Protein AF-A0A6A5BDH9-F1 (afdb_monomer_lite)

Structure (mmCIF, N/CA/C/O backbone):
data_AF-A0A6A5BDH9-F1
#
_entry.id   AF-A0A6A5BDH9-F1
#
loop_
_atom_site.group_PDB
_atom_site.id
_atom_site.type_symbol
_atom_site.label_atom_id
_atom_site.label_alt_id
_atom_site.label_comp_id
_atom_site.label_asym_id
_atom_site.label_entity_id
_atom_site.label_seq_id
_atom_site.pdbx_PDB_ins_code
_atom_site.Cartn_x
_atom_site.Cartn_y
_atom_site.Cartn_z
_atom_site.occupancy
_atom_site.B_iso_or_equiv
_atom_site.auth_seq_id
_atom_site.auth_comp_id
_atom_site.auth_asym_id
_atom_site.auth_atom_id
_atom_site.pdbx_PDB_model_num
ATOM 1 N N . MET A 1 1 ? -6.695 -10.343 -1.849 1.00 94.88 1 MET A N 1
ATOM 2 C CA . MET A 1 1 ? -6.958 -9.187 -0.952 1.00 94.88 1 MET A CA 1
ATOM 3 C C . MET A 1 1 ? -7.282 -7.885 -1.681 1.00 94.88 1 MET A C 1
ATOM 5 O O . MET A 1 1 ? -8.320 -7.331 -1.366 1.00 94.88 1 MET A O 1
ATOM 9 N N . ALA A 1 2 ? -6.476 -7.371 -2.624 1.00 96.50 2 ALA A N 1
ATOM 10 C CA . ALA A 1 2 ? -6.821 -6.122 -3.337 1.00 96.50 2 ALA A CA 1
ATOM 11 C C . ALA A 1 2 ? -8.233 -6.174 -3.957 1.00 96.50 2 ALA A C 1
ATOM 13 O O . ALA A 1 2 ? -9.053 -5.298 -3.707 1.00 96.50 2 ALA A O 1
ATOM 14 N N . LEU A 1 3 ? -8.566 -7.287 -4.620 1.00 95.44 3 LEU A N 1
ATOM 15 C CA . LEU A 1 3 ? -9.910 -7.538 -5.148 1.00 95.44 3 LEU A CA 1
ATOM 16 C C . LEU A 1 3 ? -11.009 -7.541 -4.069 1.00 95.44 3 LEU A C 1
ATOM 18 O O . LEU A 1 3 ? -12.120 -7.122 -4.345 1.00 95.44 3 LEU A O 1
ATOM 22 N N . CYS A 1 4 ? -10.722 -7.969 -2.835 1.00 97.12 4 CYS A N 1
ATOM 23 C CA . CYS A 1 4 ? -11.684 -7.917 -1.727 1.00 97.12 4 CYS A CA 1
ATOM 24 C C . CYS A 1 4 ? -12.007 -6.469 -1.328 1.00 97.12 4 CYS A C 1
ATOM 26 O O . CYS A 1 4 ? -13.148 -6.179 -0.983 1.00 97.12 4 CYS A O 1
ATOM 28 N N . ILE A 1 5 ? -11.019 -5.566 -1.405 1.00 98.00 5 ILE A N 1
ATOM 29 C CA . ILE A 1 5 ? -11.221 -4.132 -1.160 1.00 98.00 5 ILE A CA 1
ATOM 30 C C . ILE A 1 5 ? -12.151 -3.564 -2.236 1.00 98.00 5 ILE A C 1
ATOM 32 O O . ILE A 1 5 ? -13.157 -2.944 -1.907 1.00 98.00 5 ILE A O 1
ATOM 36 N N . VAL A 1 6 ? -11.856 -3.830 -3.513 1.00 97.12 6 VAL A N 1
ATOM 37 C CA . VAL A 1 6 ? -12.676 -3.324 -4.625 1.00 97.12 6 VAL A CA 1
ATOM 38 C C . VAL A 1 6 ? -14.073 -3.955 -4.620 1.00 97.12 6 VAL A C 1
ATOM 40 O O . VAL A 1 6 ? -15.059 -3.245 -4.768 1.00 97.12 6 VAL A O 1
ATOM 43 N N . LYS A 1 7 ? -14.191 -5.261 -4.341 1.00 96.94 7 LYS A N 1
ATOM 44 C CA . LYS A 1 7 ? -15.480 -5.948 -4.143 1.00 96.94 7 LYS A CA 1
ATOM 45 C C . LYS A 1 7 ? -16.293 -5.285 -3.032 1.00 96.94 7 LYS A C 1
ATOM 47 O O . LYS A 1 7 ? -17.483 -5.064 -3.208 1.00 96.94 7 LYS A O 1
ATOM 52 N N . SER A 1 8 ? -15.666 -4.965 -1.898 1.00 97.94 8 SER A N 1
ATOM 53 C CA . SER A 1 8 ? -16.333 -4.255 -0.802 1.00 97.94 8 SER A CA 1
ATOM 54 C C . SER A 1 8 ? -16.865 -2.900 -1.263 1.00 97.94 8 SER A C 1
ATOM 56 O O . SER A 1 8 ? -18.014 -2.580 -0.992 1.00 97.94 8 SER A O 1
ATOM 58 N N . PHE A 1 9 ? -16.045 -2.123 -1.972 1.00 97.56 9 PHE A N 1
ATOM 59 C CA . PHE A 1 9 ? -16.431 -0.814 -2.496 1.00 97.56 9 PHE A CA 1
ATOM 60 C C . PHE A 1 9 ? -17.596 -0.910 -3.494 1.00 97.56 9 PHE A C 1
ATOM 62 O O . PHE A 1 9 ? -18.566 -0.163 -3.391 1.00 97.56 9 PHE A O 1
ATOM 69 N N . TYR A 1 10 ? -17.542 -1.896 -4.394 1.00 96.69 10 TYR A N 1
ATOM 70 C CA . TYR A 1 10 ? -18.604 -2.218 -5.345 1.00 96.69 10 TYR A CA 1
ATOM 71 C C . TYR A 1 10 ? -19.922 -2.573 -4.640 1.00 96.69 10 TYR A C 1
ATOM 73 O O . TYR A 1 10 ? -20.963 -1.987 -4.932 1.00 96.69 10 TYR A O 1
ATOM 81 N N . LEU A 1 11 ? -19.883 -3.501 -3.677 1.00 96.94 11 LEU A N 1
ATOM 82 C CA . LEU A 1 11 ? -21.072 -3.954 -2.945 1.00 96.94 11 LEU A CA 1
ATOM 83 C C . LEU A 1 11 ? -21.707 -2.845 -2.099 1.00 96.94 11 LEU A C 1
ATOM 85 O O . LEU A 1 11 ? -22.922 -2.840 -1.912 1.00 96.94 11 LEU A O 1
ATOM 89 N N . LEU A 1 12 ? -20.899 -1.898 -1.623 1.00 96.62 12 LEU A N 1
ATOM 90 C CA . LEU A 1 12 ? -21.347 -0.746 -0.844 1.00 96.62 12 LEU A CA 1
ATOM 91 C C . LEU A 1 12 ? -21.624 0.501 -1.693 1.00 96.62 12 LEU A C 1
ATOM 93 O O . LEU A 1 12 ? -21.716 1.596 -1.142 1.00 96.62 12 LEU A O 1
ATOM 97 N N . GLN A 1 13 ? -21.775 0.353 -3.014 1.00 94.62 13 GLN A N 1
ATOM 98 C CA . GLN A 1 13 ? -22.143 1.446 -3.921 1.00 94.62 13 GLN A CA 1
ATOM 99 C C . GLN A 1 13 ? -21.176 2.638 -3.823 1.00 94.62 13 GLN A C 1
ATOM 101 O O . GLN A 1 13 ? -21.575 3.774 -3.565 1.00 94.62 13 GLN A O 1
ATOM 106 N N . SER A 1 14 ? -19.887 2.347 -4.009 1.00 93.69 14 SER A N 1
ATOM 107 C CA . SER A 1 14 ? -18.791 3.321 -3.989 1.00 93.69 14 SER A CA 1
ATOM 108 C C . SER A 1 14 ? -18.571 3.991 -2.626 1.00 93.69 14 SER A C 1
ATOM 110 O O . SER A 1 14 ? -18.147 5.144 -2.534 1.00 93.69 14 SER A O 1
ATOM 112 N N . GLN A 1 15 ? -18.823 3.248 -1.543 1.00 94.12 15 GLN A N 1
ATOM 113 C CA . GLN A 1 15 ? -18.464 3.637 -0.179 1.00 94.12 15 GLN A CA 1
ATOM 114 C C . GLN A 1 15 ? -17.375 2.722 0.382 1.00 94.12 15 GLN A C 1
ATOM 116 O O . GLN A 1 15 ? -17.410 1.500 0.232 1.00 94.12 15 GLN A O 1
ATOM 121 N N . PHE A 1 16 ? -16.402 3.315 1.072 1.00 96.25 16 PHE A N 1
ATOM 122 C CA . PHE A 1 16 ? -15.370 2.565 1.776 1.00 96.25 16 PHE A CA 1
ATOM 123 C C . PHE A 1 16 ? -15.767 2.339 3.238 1.00 96.25 16 PHE A C 1
ATOM 125 O O . PHE A 1 16 ? -15.918 3.287 4.012 1.00 96.25 16 PHE A O 1
ATOM 132 N N . ASP A 1 17 ? -15.866 1.070 3.630 1.00 97.12 17 ASP A N 1
ATOM 133 C CA . ASP A 1 17 ? -16.052 0.658 5.019 1.00 97.12 17 ASP A CA 1
ATOM 134 C C . ASP A 1 17 ? -14.970 -0.366 5.407 1.00 97.12 17 ASP A C 1
ATOM 136 O O . ASP A 1 17 ? -14.967 -1.484 4.878 1.00 97.12 17 ASP A O 1
ATOM 140 N N . PRO A 1 18 ? -14.049 -0.038 6.335 1.00 97.75 18 PRO A N 1
ATOM 141 C CA . PRO A 1 18 ? -13.001 -0.964 6.749 1.00 97.75 18 PRO A CA 1
ATOM 142 C C . PRO A 1 18 ? -13.547 -2.228 7.428 1.00 97.75 18 PRO A C 1
ATOM 144 O O . PRO A 1 18 ? -12.909 -3.281 7.338 1.00 97.75 18 PRO A O 1
ATOM 147 N N . LYS A 1 19 ? -14.727 -2.176 8.063 1.00 98.06 19 LYS A N 1
ATOM 148 C CA . LYS A 1 19 ? -15.374 -3.363 8.637 1.00 98.06 19 LYS A CA 1
ATOM 149 C C . LYS A 1 19 ? -15.823 -4.314 7.535 1.00 98.06 19 LYS A C 1
ATOM 151 O O . LYS A 1 19 ? -15.495 -5.497 7.601 1.00 98.06 19 LYS A O 1
ATOM 156 N N . HIS A 1 20 ? -16.470 -3.801 6.493 1.00 98.19 20 HIS A N 1
ATOM 157 C CA . HIS A 1 20 ? -16.893 -4.622 5.357 1.00 98.19 20 HIS A CA 1
ATOM 158 C C . HIS A 1 20 ? -15.697 -5.147 4.547 1.00 98.19 20 HIS A C 1
ATOM 160 O O . HIS A 1 20 ? -15.652 -6.324 4.199 1.00 98.19 20 HIS A O 1
ATOM 166 N N . VAL A 1 21 ? -14.647 -4.338 4.352 1.00 98.50 21 VAL A N 1
ATOM 167 C CA . VAL A 1 21 ? -13.371 -4.811 3.777 1.00 98.50 21 VAL A CA 1
ATOM 168 C C . VAL A 1 21 ? -12.801 -5.978 4.588 1.00 98.50 21 VAL A C 1
ATOM 170 O O . VAL A 1 21 ? -12.338 -6.966 4.017 1.00 98.50 21 VAL A O 1
ATOM 173 N N . THR A 1 22 ? -12.858 -5.890 5.918 1.00 98.62 22 THR A N 1
ATOM 174 C CA . THR A 1 22 ? -12.391 -6.954 6.814 1.00 98.62 22 THR A CA 1
ATOM 175 C C . THR A 1 22 ? -13.249 -8.210 6.698 1.00 98.62 22 THR A C 1
ATOM 177 O O . THR A 1 22 ? -12.693 -9.300 6.612 1.00 98.62 22 THR A O 1
ATOM 180 N N . GLN A 1 23 ? -14.575 -8.081 6.606 1.00 98.31 23 GLN A N 1
ATOM 181 C CA . GLN A 1 23 ? -15.474 -9.210 6.330 1.00 98.31 23 GLN A CA 1
ATOM 182 C C . GLN A 1 23 ? -15.121 -9.883 4.997 1.00 98.31 23 GLN A C 1
ATOM 184 O O . GLN A 1 23 ? -14.958 -11.099 4.948 1.00 98.31 23 GLN A O 1
ATOM 189 N N . GLN A 1 24 ? -14.849 -9.104 3.943 1.00 98.19 24 GLN A N 1
ATOM 190 C CA . GLN A 1 24 ? -14.387 -9.661 2.671 1.00 98.19 24 GLN A CA 1
ATOM 191 C C . GLN A 1 24 ? -13.012 -10.343 2.758 1.00 98.19 24 GLN A C 1
ATOM 193 O O . GLN A 1 24 ? -12.742 -11.259 1.979 1.00 98.19 24 GLN A O 1
ATOM 198 N N . PHE A 1 25 ? -12.124 -9.908 3.658 1.00 98.31 25 PHE A N 1
ATOM 199 C CA . PHE A 1 25 ? -10.868 -10.614 3.926 1.00 98.31 25 PHE A CA 1
ATOM 200 C C . PHE A 1 25 ? -11.088 -11.912 4.701 1.00 98.31 25 PHE A C 1
ATOM 202 O O . PHE A 1 25 ? -10.398 -12.884 4.408 1.00 98.31 25 PHE A O 1
ATOM 209 N N . LEU A 1 26 ? -12.022 -11.940 5.654 1.00 97.88 26 LEU A N 1
ATOM 210 C CA . LEU A 1 26 ? -12.371 -13.142 6.411 1.00 97.88 26 LEU A CA 1
ATOM 211 C C . LEU A 1 26 ? -12.973 -14.211 5.493 1.00 97.88 26 LEU A C 1
ATOM 213 O O . LEU A 1 26 ? -12.433 -15.310 5.444 1.00 97.88 26 LEU A O 1
ATOM 217 N N . GLU A 1 27 ? -13.960 -13.854 4.664 1.00 97.19 27 GLU A N 1
ATOM 218 C CA . GLU A 1 27 ? -14.516 -14.749 3.633 1.00 97.19 27 GLU A CA 1
ATOM 219 C C . GLU A 1 27 ? -13.423 -15.294 2.701 1.00 97.19 27 GLU A C 1
ATOM 221 O O . GLU A 1 27 ? -13.405 -16.467 2.329 1.00 97.19 27 GLU A O 1
ATOM 226 N N . TRP A 1 28 ? -12.478 -14.432 2.308 1.00 96.12 28 TRP A N 1
ATOM 227 C CA . TRP A 1 28 ? -11.357 -14.848 1.475 1.00 96.12 28 TRP A CA 1
ATOM 228 C C . TRP A 1 28 ? -10.434 -15.825 2.208 1.00 96.12 28 TRP A C 1
ATOM 230 O O . TRP A 1 28 ? -10.054 -16.822 1.608 1.00 96.12 28 TRP A O 1
ATOM 240 N N . ILE A 1 29 ? -10.101 -15.592 3.481 1.00 95.38 29 ILE A N 1
ATOM 241 C CA . ILE A 1 29 ? -9.287 -16.514 4.291 1.00 95.38 29 ILE A CA 1
ATOM 242 C C . ILE A 1 29 ? -9.978 -17.864 4.494 1.00 95.38 29 ILE A C 1
ATOM 244 O O . ILE A 1 29 ? -9.305 -18.891 4.443 1.00 95.38 29 ILE A O 1
ATOM 248 N N . GLU A 1 30 ? -11.294 -17.874 4.698 1.00 94.50 30 GLU A N 1
ATOM 249 C CA . GLU A 1 30 ? -12.086 -19.100 4.857 1.00 94.50 30 GLU A CA 1
ATOM 250 C C . GLU A 1 30 ? -12.059 -19.986 3.607 1.00 94.50 30 GLU A C 1
ATOM 252 O O . GLU A 1 30 ? -12.124 -21.207 3.722 1.00 94.50 30 GLU A O 1
ATOM 257 N N . SER A 1 31 ? -11.875 -19.396 2.419 1.00 93.62 31 SER A N 1
ATOM 258 C CA . SER A 1 31 ? -11.691 -20.146 1.166 1.00 93.62 31 SER A CA 1
ATOM 259 C C . SER A 1 31 ? -10.331 -20.858 1.033 1.00 93.62 31 SER A C 1
ATOM 261 O O . SER A 1 31 ? -10.036 -21.407 -0.025 1.00 93.62 31 SER A O 1
ATOM 263 N N . ASP A 1 32 ? -9.510 -20.831 2.089 1.00 91.00 32 ASP A N 1
ATOM 264 C CA . ASP A 1 32 ? -8.134 -21.339 2.162 1.00 91.00 32 ASP A CA 1
ATOM 265 C C . ASP A 1 32 ? -7.248 -20.899 0.981 1.00 91.00 32 ASP A C 1
ATOM 267 O O . ASP A 1 32 ? -6.794 -21.704 0.160 1.00 91.00 32 ASP A O 1
ATOM 271 N N . PRO A 1 33 ? -7.004 -19.585 0.842 1.00 90.88 33 PRO A N 1
ATOM 272 C CA . PRO A 1 33 ? -6.274 -19.068 -0.292 1.00 90.88 33 PRO A CA 1
ATOM 273 C C . PRO A 1 33 ? -4.783 -19.382 -0.156 1.00 90.88 33 PRO A C 1
ATOM 275 O O . PRO A 1 33 ? -4.211 -19.420 0.940 1.00 90.88 33 PRO A O 1
ATOM 278 N N . LYS A 1 34 ? -4.132 -19.547 -1.307 1.00 86.88 34 LYS A N 1
ATOM 279 C CA . LYS A 1 34 ? -2.675 -19.675 -1.380 1.00 86.88 34 LYS A CA 1
ATOM 280 C C . LYS A 1 34 ? -1.994 -18.378 -0.923 1.00 86.88 34 LYS A C 1
ATOM 282 O O . LYS A 1 34 ? -2.577 -17.296 -0.993 1.00 86.88 34 LYS A O 1
ATOM 287 N N . ASP A 1 35 ? -0.756 -18.515 -0.454 1.00 86.88 35 ASP A N 1
ATOM 288 C CA . ASP A 1 35 ? 0.189 -17.409 -0.237 1.00 86.88 35 ASP A CA 1
ATOM 289 C C . ASP A 1 35 ? -0.254 -16.328 0.768 1.00 86.88 35 ASP A C 1
ATOM 291 O O . ASP A 1 35 ? 0.101 -15.152 0.681 1.00 86.88 35 ASP A O 1
ATOM 295 N N . VAL A 1 36 ? -0.998 -16.726 1.806 1.00 92.75 36 VAL A N 1
ATOM 296 C CA . VAL A 1 36 ? -1.290 -15.837 2.941 1.00 92.75 36 VAL A CA 1
ATOM 297 C C . VAL A 1 36 ? -0.102 -15.782 3.897 1.00 92.75 36 VAL A C 1
ATOM 299 O O . VAL A 1 36 ? 0.183 -16.746 4.610 1.00 92.75 36 VAL A O 1
ATOM 302 N N . GLY A 1 37 ? 0.535 -14.615 3.992 1.00 92.25 37 GLY A N 1
ATOM 303 C CA . GLY A 1 37 ? 1.583 -14.361 4.981 1.00 92.25 37 GLY A CA 1
ATOM 304 C C . GLY A 1 37 ? 1.103 -14.488 6.436 1.00 92.25 37 GLY A C 1
ATOM 305 O O . GLY A 1 37 ? -0.056 -14.212 6.758 1.00 92.25 37 GLY A O 1
ATOM 306 N N . PHE A 1 38 ? 2.028 -14.851 7.333 1.00 93.69 38 PHE A N 1
ATOM 307 C CA . PHE A 1 38 ? 1.768 -15.059 8.765 1.00 93.69 38 PHE A CA 1
ATOM 308 C C . PHE A 1 38 ? 1.017 -13.889 9.417 1.00 93.69 38 PHE A C 1
ATOM 310 O O . PHE A 1 38 ? -0.041 -14.106 10.003 1.00 93.69 38 PHE A O 1
ATOM 317 N N . THR A 1 39 ? 1.514 -12.654 9.261 1.00 94.94 39 THR A N 1
ATOM 318 C CA . THR A 1 39 ? 0.918 -11.455 9.878 1.00 94.94 39 THR A CA 1
ATOM 319 C C . THR A 1 39 ? -0.540 -11.272 9.463 1.00 94.94 39 THR A C 1
ATOM 321 O O . THR A 1 39 ? -1.404 -11.074 10.311 1.00 94.94 39 THR A O 1
ATOM 324 N N . THR A 1 40 ? -0.836 -11.407 8.165 1.00 96.75 40 THR A N 1
ATOM 325 C CA . THR A 1 40 ? -2.205 -11.321 7.637 1.00 96.75 40 THR A CA 1
ATOM 326 C C . THR A 1 40 ? -3.101 -12.397 8.240 1.00 96.75 40 THR A C 1
ATOM 328 O O . THR A 1 40 ? -4.179 -12.078 8.735 1.00 96.75 40 THR A O 1
ATOM 331 N N . ARG A 1 41 ? -2.658 -13.662 8.217 1.00 96.31 41 ARG A N 1
ATOM 332 C CA . ARG A 1 41 ? -3.455 -14.789 8.715 1.00 96.31 41 ARG A CA 1
ATOM 333 C C . ARG A 1 41 ? -3.761 -14.632 10.203 1.00 96.31 41 ARG A C 1
ATOM 335 O O . ARG A 1 41 ? -4.919 -14.719 10.591 1.00 96.31 41 ARG A O 1
ATOM 342 N N . GLN A 1 42 ? -2.744 -14.363 11.020 1.00 96.94 42 GLN A N 1
ATOM 343 C CA . GLN A 1 42 ? -2.911 -14.241 12.469 1.00 96.94 42 GLN A CA 1
ATOM 344 C C . GLN A 1 42 ? -3.766 -13.033 12.856 1.00 96.94 42 GLN A C 1
ATOM 346 O O . GLN A 1 42 ? -4.659 -13.169 13.690 1.00 96.94 42 GLN A O 1
ATOM 351 N N . ALA A 1 43 ? -3.556 -11.876 12.217 1.00 97.44 43 ALA A N 1
ATOM 352 C CA . ALA A 1 43 ? -4.371 -10.695 12.480 1.00 97.44 43 ALA A CA 1
ATOM 353 C C . ALA A 1 43 ? -5.856 -10.957 12.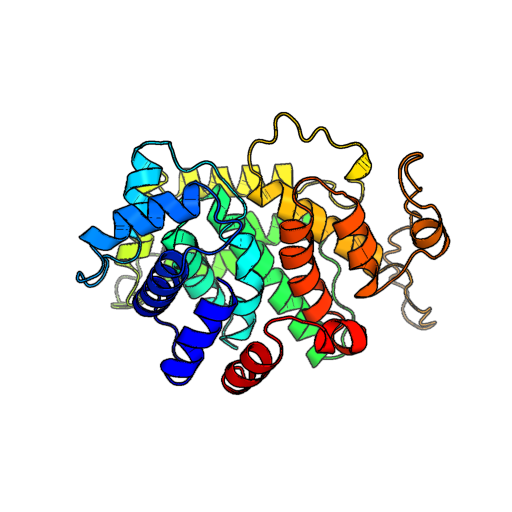185 1.00 97.44 43 ALA A C 1
ATOM 355 O O . ALA A 1 43 ? -6.708 -10.624 13.003 1.00 97.44 43 ALA A O 1
ATOM 356 N N . LEU A 1 44 ? -6.173 -11.595 11.052 1.00 97.88 44 LEU A N 1
ATOM 357 C CA . LEU A 1 44 ? -7.557 -11.898 10.679 1.00 97.88 44 LEU A CA 1
ATOM 358 C C . LEU A 1 44 ? -8.193 -12.943 11.606 1.00 97.88 44 LEU A C 1
ATOM 360 O O . LEU A 1 44 ? -9.311 -12.725 12.062 1.00 97.88 44 LEU A O 1
ATOM 364 N N . LEU A 1 45 ? -7.475 -14.018 11.954 1.00 96.56 45 LEU A N 1
ATOM 365 C CA . LEU A 1 45 ? -7.972 -15.039 12.886 1.00 96.56 45 LEU A CA 1
ATOM 366 C C . LEU A 1 45 ? -8.299 -14.459 14.269 1.00 96.56 45 LEU A C 1
ATOM 368 O O . LEU A 1 45 ? -9.334 -14.793 14.843 1.00 96.56 45 LEU A O 1
ATOM 372 N N . LYS A 1 46 ? -7.455 -13.562 14.793 1.00 97.25 46 LYS A N 1
ATOM 373 C CA . LYS A 1 46 ? -7.740 -12.851 16.049 1.00 97.25 46 LYS A CA 1
ATOM 374 C C . LYS A 1 46 ? -8.945 -11.913 15.899 1.00 97.25 46 LYS A C 1
ATOM 376 O O . LYS A 1 46 ? -9.816 -11.889 16.762 1.00 97.25 46 LYS A O 1
ATOM 381 N N . THR A 1 47 ? -9.062 -11.206 14.771 1.00 97.88 47 THR A N 1
ATOM 382 C CA . THR A 1 47 ? -10.171 -10.272 14.505 1.00 97.88 47 THR A CA 1
ATOM 383 C C . THR A 1 47 ? -11.555 -10.934 14.501 1.00 97.88 47 THR A C 1
ATOM 385 O O . THR A 1 47 ? -12.525 -10.254 14.836 1.00 97.88 47 THR A O 1
ATOM 388 N N . ILE A 1 48 ? -11.675 -12.237 14.203 1.00 96.81 48 ILE A N 1
ATOM 389 C CA . ILE A 1 48 ? -12.959 -12.974 14.232 1.00 96.81 48 ILE A CA 1
ATOM 390 C C . ILE A 1 48 ? -13.712 -12.746 15.550 1.00 96.81 48 ILE A C 1
ATOM 392 O O . ILE A 1 48 ? -14.917 -12.528 15.545 1.00 96.81 48 ILE A O 1
ATOM 396 N N . GLN A 1 49 ? -12.996 -12.714 16.675 1.00 96.06 49 GLN A N 1
ATOM 397 C CA . GLN A 1 49 ? -13.578 -12.568 18.015 1.00 96.06 49 GLN A CA 1
ATOM 398 C C . GLN A 1 49 ? -14.159 -11.169 18.278 1.00 96.06 49 GLN A C 1
ATOM 400 O O . GLN A 1 49 ? -14.868 -10.955 19.260 1.00 96.06 49 GLN A O 1
ATOM 405 N N . HIS A 1 50 ? -13.832 -10.198 17.424 1.00 97.00 50 HIS A N 1
ATOM 406 C CA . HIS A 1 50 ? -14.165 -8.793 17.620 1.00 97.00 50 HIS A CA 1
ATOM 407 C C . HIS A 1 50 ? -15.040 -8.218 16.515 1.00 97.00 50 HIS A C 1
ATOM 409 O O . HIS A 1 50 ? -15.560 -7.124 16.717 1.00 97.00 50 HIS A O 1
ATOM 415 N N . ILE A 1 51 ? -15.183 -8.893 15.368 1.00 95.69 51 ILE A N 1
ATOM 416 C CA . ILE A 1 51 ? -15.722 -8.306 14.131 1.00 95.69 51 ILE A CA 1
ATOM 417 C C . ILE A 1 51 ? -17.126 -7.707 14.293 1.00 95.69 51 ILE A C 1
ATOM 419 O O . ILE A 1 51 ? -17.450 -6.719 13.633 1.00 95.69 51 ILE A O 1
ATOM 423 N N . ASP A 1 52 ? -17.929 -8.228 15.220 1.00 94.69 52 ASP A N 1
ATOM 424 C CA . ASP A 1 52 ? -19.276 -7.724 15.499 1.00 94.69 52 ASP A CA 1
ATOM 425 C C . ASP A 1 52 ? -19.277 -6.345 16.175 1.00 94.69 52 ASP A C 1
ATOM 427 O O . ASP A 1 52 ? -20.197 -5.554 15.959 1.00 94.69 52 ASP A O 1
ATOM 431 N N . ASN A 1 53 ? -18.204 -5.981 16.879 1.00 94.06 53 ASN A N 1
ATOM 432 C CA . ASN A 1 53 ? -18.043 -4.657 17.477 1.00 94.06 53 ASN A CA 1
ATOM 433 C C . ASN A 1 53 ? -17.862 -3.574 16.396 1.00 94.06 53 ASN A C 1
ATOM 435 O O . ASN A 1 53 ? -17.313 -3.827 15.321 1.00 94.06 53 ASN A O 1
ATOM 439 N N . GLU A 1 54 ? -18.274 -2.335 16.683 1.00 87.44 54 GLU A N 1
ATOM 440 C CA . GLU A 1 54 ? -18.192 -1.206 15.735 1.00 87.44 54 GLU A CA 1
ATOM 441 C C . GLU A 1 54 ? -16.757 -0.967 15.222 1.00 87.44 54 GLU A C 1
ATOM 443 O O . GLU A 1 54 ? -16.522 -0.884 14.019 1.00 87.44 54 GLU A O 1
ATOM 448 N N . ASN A 1 55 ? -15.777 -0.976 16.131 1.00 93.06 55 ASN A N 1
ATOM 449 C CA . ASN A 1 55 ? -14.344 -0.826 15.845 1.00 93.06 55 ASN A CA 1
ATOM 450 C C . ASN A 1 55 ? -13.565 -2.135 16.067 1.00 93.06 55 ASN A C 1
ATOM 452 O O . ASN A 1 55 ? -12.408 -2.130 16.492 1.00 93.06 55 ASN A O 1
ATOM 456 N N . GLY A 1 56 ? -14.225 -3.274 15.842 1.00 96.75 56 GLY A N 1
ATOM 457 C CA . GLY A 1 56 ? -13.647 -4.607 16.014 1.00 96.75 56 GLY A CA 1
ATOM 458 C C . GLY A 1 56 ? -12.675 -5.035 14.915 1.00 96.75 56 GLY A C 1
ATOM 459 O O . GLY A 1 56 ? -11.786 -5.849 15.140 1.00 96.75 56 GLY A O 1
ATOM 460 N N . TRP A 1 57 ? -12.817 -4.444 13.734 1.00 98.12 57 TRP A N 1
ATOM 461 C CA . TRP A 1 57 ? -12.205 -4.881 12.480 1.00 98.12 57 TRP A CA 1
ATOM 462 C C . TRP A 1 57 ? -10.663 -4.794 12.424 1.00 98.12 57 TRP A C 1
ATOM 464 O O . TRP A 1 57 ? -10.049 -5.489 11.621 1.00 98.12 57 TRP A O 1
ATOM 474 N N . TYR A 1 58 ? -10.015 -4.003 13.288 1.00 98.19 58 TYR A N 1
ATOM 475 C CA . TYR A 1 58 ? -8.544 -3.952 13.421 1.00 98.19 58 TYR A CA 1
ATOM 476 C C . TYR A 1 58 ? -8.022 -4.564 14.727 1.00 98.19 58 TYR A C 1
ATOM 478 O O . TYR A 1 58 ? -6.824 -4.507 15.005 1.00 98.19 58 TYR A O 1
ATOM 486 N N . ARG A 1 59 ? -8.892 -5.115 15.582 1.00 98.06 59 ARG A N 1
ATOM 487 C CA . ARG A 1 59 ? -8.484 -5.531 16.933 1.00 98.06 59 ARG A CA 1
ATOM 488 C C . ARG A 1 59 ? -7.472 -6.670 16.908 1.00 98.06 59 ARG A C 1
ATOM 490 O O . ARG A 1 59 ? -6.491 -6.597 17.641 1.00 98.06 59 ARG A O 1
ATOM 497 N N . GLY A 1 60 ? -7.621 -7.628 15.996 1.00 97.81 60 GLY A N 1
ATOM 498 C CA . GLY A 1 60 ? -6.669 -8.729 15.878 1.00 97.81 60 GLY A CA 1
ATOM 499 C C . GLY A 1 60 ? -5.268 -8.299 15.436 1.00 97.81 60 GLY A C 1
ATOM 500 O O . GLY A 1 60 ? -4.278 -8.854 15.910 1.00 97.81 60 GLY A O 1
ATOM 501 N N . SER A 1 61 ? -5.145 -7.271 14.588 1.00 97.88 61 SER A N 1
ATOM 502 C CA . SER A 1 61 ? -3.830 -6.726 14.217 1.00 97.88 61 SER A CA 1
ATOM 503 C C . SER A 1 61 ? -3.194 -5.927 15.360 1.00 97.88 61 SER A C 1
ATOM 505 O O . SER A 1 61 ? -1.982 -6.004 15.555 1.00 97.88 61 SER A O 1
ATOM 507 N N . LEU A 1 62 ? -3.998 -5.191 16.137 1.00 97.81 62 LEU A N 1
ATOM 508 C CA . LEU A 1 62 ? -3.551 -4.473 17.330 1.00 97.81 62 LEU A CA 1
ATOM 509 C C . LEU A 1 62 ? -3.038 -5.441 18.403 1.00 97.81 62 LEU A C 1
ATOM 511 O O . LEU A 1 62 ? -2.023 -5.164 19.040 1.00 97.81 62 LEU A O 1
ATOM 515 N N . GLU A 1 63 ? -3.725 -6.560 18.613 1.00 97.38 63 GLU A N 1
ATOM 516 C CA . GLU A 1 63 ? -3.289 -7.616 19.531 1.00 97.38 63 GLU A CA 1
ATOM 517 C C . GLU A 1 63 ? -1.961 -8.222 19.090 1.00 97.38 63 GLU A C 1
ATOM 519 O O . GLU A 1 63 ? -0.995 -8.187 19.850 1.00 97.38 63 GLU A O 1
ATOM 524 N N . LEU A 1 64 ? -1.871 -8.657 17.830 1.00 96.56 64 LEU A N 1
ATOM 525 C CA . LEU A 1 64 ? -0.639 -9.210 17.265 1.00 96.56 64 LEU A CA 1
ATOM 526 C C . LEU A 1 64 ? 0.535 -8.215 17.329 1.00 96.56 64 LEU A C 1
ATOM 528 O O . LEU A 1 64 ? 1.690 -8.588 17.539 1.00 96.56 64 LEU A O 1
ATOM 532 N N . PHE A 1 65 ? 0.247 -6.926 17.143 1.00 96.50 65 PHE A N 1
ATOM 533 C CA . PHE A 1 65 ? 1.228 -5.858 17.288 1.00 96.50 65 PHE A CA 1
ATOM 534 C C . PHE A 1 65 ? 1.718 -5.713 18.732 1.00 96.50 65 PHE A C 1
ATOM 536 O O . PHE A 1 65 ? 2.925 -5.649 18.952 1.00 96.50 65 PHE A O 1
ATOM 543 N N . LYS A 1 66 ? 0.815 -5.725 19.720 1.00 95.50 66 LYS A N 1
ATOM 544 C CA . LYS A 1 66 ? 1.176 -5.669 21.149 1.00 95.50 66 LYS A CA 1
ATOM 545 C C . LYS A 1 66 ? 1.962 -6.895 21.615 1.00 95.50 66 LYS A C 1
ATOM 547 O O . LYS A 1 66 ? 2.788 -6.774 22.514 1.00 95.50 66 LYS A O 1
ATOM 552 N N . GLU A 1 67 ? 1.735 -8.045 20.990 1.00 94.94 67 GLU A N 1
ATOM 553 C CA . GLU A 1 67 ? 2.490 -9.284 21.215 1.00 94.94 67 GLU A CA 1
ATOM 554 C C . GLU A 1 67 ? 3.905 -9.240 20.593 1.00 94.94 67 GLU A C 1
ATOM 556 O O . GLU A 1 67 ? 4.698 -10.152 20.804 1.00 94.94 67 GLU A O 1
ATOM 561 N N . ASN A 1 68 ? 4.262 -8.170 19.864 1.00 87.19 68 ASN A N 1
ATOM 562 C CA . ASN A 1 68 ? 5.498 -8.037 19.076 1.00 87.19 68 ASN A CA 1
ATOM 563 C C . ASN A 1 68 ? 5.670 -9.115 17.989 1.00 87.19 68 ASN A C 1
ATOM 565 O O . ASN A 1 68 ? 6.778 -9.363 17.509 1.00 87.19 68 ASN A O 1
ATOM 569 N N . GLU A 1 69 ? 4.571 -9.725 17.547 1.00 81.56 69 GLU A N 1
ATOM 570 C CA . GLU A 1 69 ? 4.574 -10.761 16.509 1.00 81.56 69 GLU A CA 1
ATOM 571 C C . GLU A 1 69 ? 4.294 -10.193 15.107 1.00 81.56 69 GLU A C 1
ATOM 573 O O . GLU A 1 69 ? 4.553 -10.839 14.088 1.00 81.56 69 GLU A O 1
ATOM 578 N N . SER A 1 70 ? 3.832 -8.942 15.023 1.00 79.88 70 SER A N 1
ATOM 579 C CA . SER A 1 70 ? 3.598 -8.238 13.759 1.00 79.88 70 SER A CA 1
ATOM 580 C C . SER A 1 70 ? 4.886 -7.619 13.204 1.00 79.88 70 SER A C 1
ATOM 582 O O . SER A 1 70 ? 5.098 -6.405 13.278 1.00 79.88 70 SER A O 1
ATOM 584 N N . LYS A 1 71 ? 5.741 -8.437 12.579 1.00 83.00 71 LYS A N 1
ATOM 585 C CA . LYS A 1 71 ? 6.893 -7.920 11.817 1.00 83.00 71 LYS A CA 1
ATOM 586 C C . LYS A 1 71 ? 6.421 -6.955 10.710 1.00 83.00 71 LYS A C 1
ATOM 588 O O . LYS A 1 71 ? 5.390 -7.225 10.087 1.00 83.00 71 LYS A O 1
ATOM 593 N N . PRO A 1 72 ? 7.173 -5.875 10.409 1.00 81.12 72 PRO A N 1
ATOM 594 C CA . PRO A 1 72 ? 6.829 -4.909 9.364 1.00 81.12 72 PRO A CA 1
ATOM 595 C C . PRO A 1 72 ? 6.977 -5.538 7.972 1.00 81.12 72 PRO A C 1
ATOM 597 O O . PRO A 1 72 ? 8.025 -5.469 7.323 1.00 81.12 72 PRO A O 1
ATOM 600 N N . SER A 1 73 ? 5.917 -6.230 7.560 1.00 90.19 73 SER A N 1
ATOM 601 C CA . SER A 1 73 ? 5.810 -6.962 6.303 1.00 90.19 73 SER A CA 1
ATOM 602 C C . SER A 1 73 ? 5.024 -6.164 5.256 1.00 90.19 73 SER A C 1
ATOM 604 O O . SER A 1 73 ? 4.345 -5.188 5.574 1.00 90.19 73 SER A O 1
ATOM 606 N N . ASN A 1 74 ? 5.138 -6.550 3.989 1.00 94.44 74 ASN A N 1
ATOM 607 C CA . ASN A 1 74 ? 4.594 -5.826 2.836 1.00 94.44 74 ASN A CA 1
ATOM 608 C C . ASN A 1 74 ? 3.137 -6.193 2.486 1.00 94.44 74 ASN A C 1
ATOM 610 O O . ASN A 1 74 ? 2.598 -5.657 1.519 1.00 94.44 74 ASN A O 1
ATOM 614 N N . GLY A 1 75 ? 2.466 -7.036 3.280 1.00 95.81 75 GLY A N 1
ATOM 615 C CA . GLY A 1 75 ? 1.122 -7.536 2.964 1.00 95.81 75 GLY A CA 1
ATOM 616 C C . GLY A 1 75 ? 0.025 -6.464 2.878 1.00 95.81 75 GLY A C 1
ATOM 617 O O . GLY A 1 75 ? -0.967 -6.649 2.168 1.00 95.81 75 GLY A O 1
ATOM 618 N N . ALA A 1 76 ? 0.172 -5.336 3.581 1.00 97.56 76 ALA A N 1
ATOM 619 C CA . ALA A 1 76 ? -0.701 -4.171 3.400 1.00 97.56 76 ALA A CA 1
ATOM 620 C C . ALA A 1 76 ? -0.349 -3.364 2.142 1.00 97.56 76 ALA A C 1
ATOM 622 O O . ALA A 1 76 ? -1.240 -2.990 1.379 1.00 97.56 76 ALA A O 1
ATOM 623 N N . LEU A 1 77 ? 0.945 -3.174 1.883 1.00 98.12 77 LEU A N 1
ATOM 624 C CA . LEU A 1 77 ? 1.441 -2.395 0.753 1.00 98.12 77 LEU A CA 1
ATOM 625 C C . LEU A 1 77 ? 1.100 -3.043 -0.597 1.00 98.12 77 LEU A C 1
ATOM 627 O O . LEU A 1 77 ? 0.662 -2.346 -1.509 1.00 98.12 77 LEU A O 1
ATOM 631 N N . MET A 1 78 ? 1.203 -4.372 -0.702 1.00 96.88 78 MET A N 1
ATOM 632 C CA . MET A 1 78 ? 0.927 -5.127 -1.936 1.00 96.88 78 MET A CA 1
ATOM 633 C C . MET A 1 78 ? -0.517 -5.007 -2.440 1.00 96.88 78 MET A C 1
ATOM 635 O O . MET A 1 78 ? -0.799 -5.271 -3.602 1.00 96.88 78 MET A O 1
ATOM 639 N N . ARG A 1 79 ? -1.447 -4.611 -1.563 1.00 97.25 79 ARG A N 1
ATOM 640 C CA . ARG A 1 79 ? -2.859 -4.377 -1.900 1.00 97.25 79 ARG A CA 1
ATOM 641 C C . ARG A 1 79 ? -3.246 -2.898 -1.880 1.00 97.25 79 ARG A C 1
ATOM 643 O O . ARG A 1 79 ? -4.417 -2.596 -2.071 1.00 97.25 79 ARG A O 1
ATOM 650 N N . ASN A 1 80 ? -2.305 -1.994 -1.603 1.00 98.25 80 ASN A N 1
ATOM 651 C CA . ASN A 1 80 ? -2.581 -0.567 -1.424 1.00 98.25 80 ASN A CA 1
ATOM 652 C C . ASN A 1 80 ? -2.901 0.154 -2.738 1.00 98.25 80 ASN A C 1
ATOM 654 O O . ASN A 1 80 ? -3.612 1.150 -2.717 1.00 98.25 80 ASN A O 1
ATOM 658 N N . GLY A 1 81 ? -2.412 -0.357 -3.874 1.00 95.75 81 GLY A N 1
ATOM 659 C CA . GLY A 1 81 ? -2.538 0.314 -5.172 1.00 95.75 81 GLY A CA 1
ATOM 660 C C . GLY A 1 81 ? -3.968 0.723 -5.541 1.00 95.75 81 GLY A C 1
ATOM 661 O O . GLY A 1 81 ? -4.179 1.788 -6.107 1.00 95.75 81 GLY A O 1
ATOM 662 N N . VAL A 1 82 ? -4.962 -0.074 -5.136 1.00 96.38 82 VAL A N 1
ATOM 663 C CA . VAL A 1 82 ? -6.375 0.216 -5.416 1.00 96.38 82 VAL A CA 1
ATOM 664 C C . VAL A 1 82 ? -6.936 1.365 -4.580 1.00 96.38 82 VAL A C 1
ATOM 666 O O . VAL A 1 82 ? -7.873 2.004 -5.028 1.00 96.38 82 VAL A O 1
ATOM 669 N N . ILE A 1 83 ? -6.383 1.661 -3.395 1.00 97.75 83 ILE A N 1
ATOM 670 C CA . ILE A 1 83 ? -6.963 2.635 -2.453 1.00 97.75 83 ILE A CA 1
ATOM 671 C C . ILE A 1 83 ? -7.029 4.029 -3.063 1.00 97.75 83 ILE A C 1
ATOM 673 O O . ILE A 1 83 ? -8.076 4.671 -2.982 1.00 97.75 83 ILE A O 1
ATOM 677 N N . ARG A 1 84 ? -5.946 4.480 -3.714 1.00 95.50 84 ARG A N 1
ATOM 678 C CA . ARG A 1 84 ? -5.954 5.787 -4.379 1.00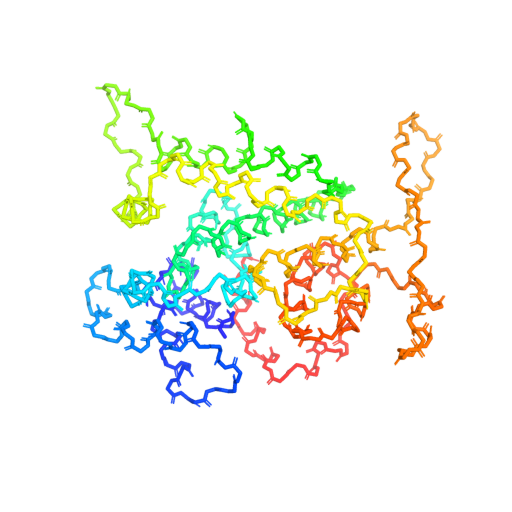 95.50 84 ARG A CA 1
ATOM 679 C C . ARG A 1 84 ? -6.990 5.833 -5.497 1.00 95.50 84 ARG A C 1
ATOM 681 O O . ARG A 1 84 ? -7.546 6.894 -5.728 1.00 95.50 84 ARG A O 1
ATOM 688 N N . LEU A 1 85 ? -7.290 4.712 -6.149 1.00 94.44 85 LEU A N 1
ATOM 689 C CA . LEU A 1 85 ? -8.315 4.670 -7.187 1.00 94.44 85 LEU A CA 1
ATOM 690 C C . LEU A 1 85 ? -9.727 4.785 -6.612 1.00 94.44 85 LEU A C 1
ATOM 692 O O . LEU A 1 85 ? -10.609 5.203 -7.331 1.00 94.44 85 LEU A O 1
ATOM 696 N N . LEU A 1 86 ? -9.984 4.472 -5.340 1.00 96.19 86 LEU A N 1
ATOM 697 C CA . LEU A 1 86 ? -11.354 4.471 -4.802 1.00 96.19 86 LEU A CA 1
ATOM 698 C C . LEU A 1 86 ? -11.906 5.866 -4.493 1.00 96.19 86 LEU A C 1
ATOM 700 O O . LEU A 1 86 ? -13.107 5.998 -4.294 1.00 96.19 86 LEU A O 1
ATOM 704 N N . THR A 1 87 ? -11.068 6.902 -4.430 1.00 95.06 87 THR A N 1
ATOM 705 C CA . THR A 1 87 ? -11.498 8.275 -4.115 1.00 95.06 87 THR A CA 1
ATOM 706 C C . THR A 1 87 ? -10.765 9.323 -4.925 1.00 95.06 87 THR A C 1
ATOM 708 O O . THR A 1 87 ? -9.571 9.185 -5.127 1.00 95.06 87 THR A O 1
ATOM 711 N N . SER A 1 88 ? -11.432 10.385 -5.380 1.00 92.81 88 SER A N 1
ATOM 712 C CA . SER A 1 88 ? -10.758 11.544 -5.987 1.00 92.81 88 SER A CA 1
ATOM 713 C C . SER A 1 88 ? -10.151 12.498 -4.947 1.00 92.81 88 SER A C 1
ATOM 715 O O . SER A 1 88 ? -9.254 13.267 -5.293 1.00 92.81 88 SER A O 1
ATOM 717 N N . ASP A 1 89 ? -10.577 12.416 -3.681 1.00 94.19 89 ASP A N 1
ATOM 718 C CA . ASP A 1 89 ? -10.084 13.237 -2.571 1.00 94.19 89 ASP A CA 1
ATOM 719 C C . ASP A 1 89 ? -8.834 12.605 -1.934 1.00 94.19 89 ASP A C 1
ATOM 721 O O . ASP A 1 89 ? -8.879 11.520 -1.350 1.00 94.19 89 ASP A O 1
ATOM 725 N N . MET A 1 90 ? -7.705 13.315 -1.999 1.00 94.38 90 MET A N 1
ATOM 726 C CA . MET A 1 90 ? -6.434 12.845 -1.449 1.00 94.38 90 MET A CA 1
ATOM 727 C C . MET A 1 90 ? -6.459 12.663 0.078 1.00 94.38 90 MET A C 1
ATOM 729 O O . MET A 1 90 ? -5.853 11.721 0.592 1.00 94.38 90 MET A O 1
ATOM 733 N N . MET A 1 91 ? -7.166 13.514 0.828 1.00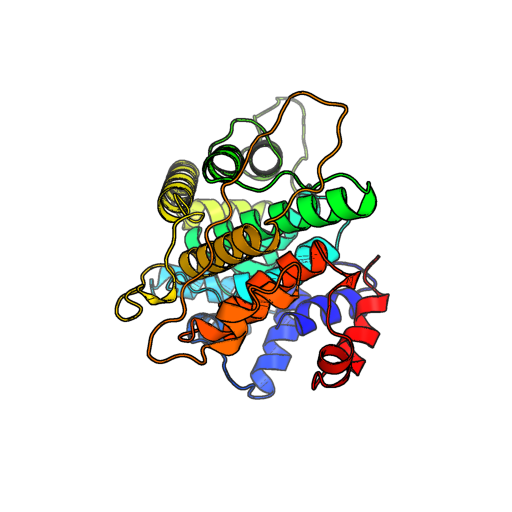 93.75 91 MET A N 1
ATOM 734 C CA . MET A 1 91 ? -7.274 13.369 2.285 1.00 93.75 91 MET A CA 1
ATOM 735 C C . MET A 1 91 ? -8.062 12.114 2.645 1.00 93.75 91 MET A C 1
ATOM 737 O O . MET A 1 91 ? -7.678 11.377 3.553 1.00 93.75 91 MET A O 1
ATOM 741 N N . GLN A 1 92 ? -9.123 11.833 1.890 1.00 95.62 92 GLN A N 1
ATOM 742 C CA . GLN A 1 92 ? -9.884 10.599 2.030 1.00 95.62 92 GLN A CA 1
ATOM 743 C C . GLN A 1 92 ? -9.049 9.373 1.624 1.00 95.62 92 GLN A C 1
ATOM 745 O O . GLN A 1 92 ? -9.077 8.360 2.322 1.00 95.62 92 GLN A O 1
ATOM 750 N N . ALA A 1 93 ? -8.235 9.470 0.567 1.00 97.50 93 ALA A N 1
ATOM 751 C CA . ALA A 1 93 ? -7.334 8.391 0.161 1.00 97.50 93 ALA A CA 1
ATOM 752 C C . ALA A 1 93 ? -6.317 8.066 1.263 1.00 97.50 93 ALA A C 1
ATOM 754 O O . ALA A 1 93 ? -6.080 6.892 1.551 1.00 97.50 93 ALA A O 1
ATOM 755 N N . LEU A 1 94 ? -5.736 9.082 1.912 1.00 97.56 94 LEU A N 1
ATOM 756 C CA . LEU A 1 94 ? -4.832 8.905 3.054 1.00 97.56 94 LEU A CA 1
ATOM 757 C C . LEU A 1 94 ? -5.546 8.296 4.262 1.00 97.56 94 LEU A C 1
ATOM 759 O O . LEU A 1 94 ? -5.000 7.389 4.892 1.00 97.56 94 LEU A O 1
ATOM 763 N N . GLU A 1 95 ? -6.778 8.730 4.544 1.00 97.56 95 GLU A N 1
ATOM 764 C CA . GLU A 1 95 ? -7.611 8.133 5.589 1.00 97.56 95 GLU A CA 1
ATOM 765 C C . GLU A 1 95 ? -7.776 6.627 5.341 1.00 97.56 95 GLU A C 1
ATOM 767 O O . GLU A 1 95 ? -7.417 5.800 6.182 1.00 97.56 95 GLU A O 1
ATOM 772 N N . TRP A 1 96 ? -8.234 6.253 4.145 1.00 98.19 96 TRP A N 1
ATOM 773 C CA . TRP A 1 96 ? -8.483 4.861 3.768 1.00 98.19 96 TRP A CA 1
ATOM 774 C C 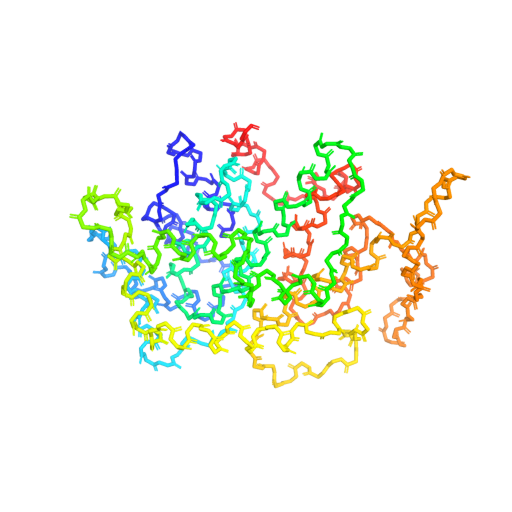. TRP A 1 96 ? -7.199 4.037 3.672 1.00 98.19 96 TRP A C 1
ATOM 776 O O . TRP A 1 96 ? -7.223 2.847 3.986 1.00 98.19 96 TRP A O 1
ATOM 786 N N . THR A 1 97 ? -6.072 4.669 3.330 1.00 98.62 97 THR A N 1
ATOM 787 C CA . THR A 1 97 ? -4.726 4.067 3.330 1.00 98.62 97 THR A CA 1
ATOM 788 C C . THR A 1 97 ? -4.276 3.671 4.740 1.00 98.62 97 THR A C 1
ATOM 790 O O . THR A 1 97 ? -3.638 2.637 4.938 1.00 98.62 97 THR A O 1
ATOM 793 N N . ILE A 1 98 ? -4.630 4.444 5.767 1.00 98.56 98 ILE A N 1
ATOM 794 C CA . ILE A 1 98 ? -4.368 4.018 7.145 1.00 98.56 98 ILE A CA 1
ATOM 795 C C . ILE A 1 98 ? -5.338 2.892 7.510 1.00 98.56 98 ILE A C 1
ATOM 797 O O . ILE A 1 98 ? -4.906 1.822 7.943 1.00 98.56 98 ILE A O 1
ATOM 801 N N . LEU A 1 99 ? -6.639 3.099 7.276 1.00 98.50 99 LEU A N 1
ATOM 802 C CA . LEU A 1 99 ? -7.688 2.168 7.695 1.00 98.50 99 LEU A CA 1
ATOM 803 C C . LEU A 1 99 ? -7.514 0.767 7.090 1.00 98.50 99 LEU A C 1
ATOM 805 O O . LEU A 1 99 ? -7.499 -0.205 7.838 1.00 98.50 99 LEU A O 1
ATOM 809 N N . HIS A 1 100 ? -7.316 0.626 5.772 1.00 98.44 100 HIS A N 1
ATOM 810 C CA . HIS A 1 100 ? -7.162 -0.698 5.144 1.00 98.44 100 HIS A CA 1
ATOM 811 C C . HIS A 1 100 ? -5.879 -1.422 5.593 1.00 98.44 100 HIS A C 1
ATOM 813 O O . HIS A 1 100 ? -5.826 -2.657 5.581 1.00 98.44 100 HIS A O 1
ATOM 819 N N . SER A 1 101 ? -4.832 -0.674 5.956 1.00 98.50 101 SER A N 1
ATOM 820 C CA . SER A 1 101 ? -3.536 -1.229 6.337 1.00 98.50 101 SER A CA 1
ATOM 821 C C . SER A 1 101 ? -3.632 -1.832 7.733 1.00 98.50 101 SER A C 1
ATOM 823 O O . SER A 1 101 ? -3.389 -3.038 7.909 1.00 98.50 101 SER A O 1
ATOM 825 N N . ILE A 1 102 ? -4.150 -1.046 8.689 1.00 98.38 102 ILE A N 1
ATOM 826 C CA . ILE A 1 102 ? -4.288 -1.460 10.088 1.00 98.38 102 ILE A CA 1
ATOM 827 C C . ILE A 1 102 ? -5.289 -2.598 10.293 1.00 98.38 102 ILE A C 1
ATOM 829 O O . ILE A 1 102 ? -5.245 -3.213 11.346 1.00 98.38 102 ILE A O 1
ATOM 833 N N . VAL A 1 103 ? -6.108 -2.983 9.304 1.00 98.25 103 VAL A N 1
ATOM 834 C CA . VAL A 1 103 ? -6.877 -4.251 9.358 1.00 98.25 103 VAL A CA 1
ATOM 835 C C . VAL A 1 103 ? -5.966 -5.447 9.673 1.00 98.25 103 VAL A C 1
ATOM 837 O O . VAL A 1 103 ? -6.355 -6.372 10.375 1.00 98.25 103 VAL A O 1
ATOM 840 N N . THR A 1 104 ? -4.727 -5.431 9.169 1.00 97.81 104 THR A N 1
ATOM 841 C CA . THR A 1 104 ? -3.784 -6.561 9.317 1.00 97.81 104 THR A CA 1
ATOM 842 C C . THR A 1 104 ? -2.388 -6.159 9.774 1.00 97.81 104 THR A C 1
ATOM 844 O O . THR A 1 104 ? -1.682 -6.977 10.344 1.00 97.81 104 THR A O 1
ATOM 847 N N . HIS A 1 105 ? -1.967 -4.926 9.492 1.00 97.69 105 HIS A N 1
ATOM 848 C CA . HIS A 1 105 ? -0.609 -4.451 9.714 1.00 97.69 105 HIS A CA 1
ATOM 849 C C . HIS A 1 105 ? -0.672 -3.118 10.458 1.00 97.69 105 HIS A C 1
ATOM 851 O O . HIS A 1 105 ? -0.874 -2.066 9.862 1.00 97.69 105 HIS A O 1
ATOM 857 N N . PHE A 1 106 ? -0.545 -3.179 11.780 1.00 97.69 106 PHE A N 1
ATOM 858 C CA . PHE A 1 106 ? -0.845 -2.046 12.655 1.00 97.69 106 PHE A CA 1
ATOM 859 C C . PHE A 1 106 ? 0.326 -1.057 12.830 1.00 97.69 106 PHE A C 1
ATOM 861 O O . PHE A 1 106 ? 0.118 0.091 13.224 1.00 97.69 106 PHE A O 1
ATOM 868 N N . SER A 1 107 ? 1.564 -1.484 12.562 1.00 96.62 107 SER A N 1
ATOM 869 C CA . SER A 1 107 ? 2.753 -0.682 12.871 1.00 96.62 107 SER A CA 1
ATOM 870 C C . SER A 1 107 ? 2.950 0.506 11.925 1.00 96.62 107 SER A C 1
ATOM 872 O O . SER A 1 107 ? 2.596 0.447 10.743 1.00 96.62 107 SER A O 1
ATOM 874 N N . PHE A 1 108 ? 3.601 1.567 12.411 1.00 96.50 108 PHE A N 1
ATOM 875 C CA . PHE A 1 108 ? 4.014 2.694 11.565 1.00 96.50 108 PHE A CA 1
ATOM 876 C C . PHE A 1 108 ? 4.842 2.250 10.353 1.00 96.50 108 PHE A C 1
ATOM 878 O O . PHE A 1 108 ? 4.578 2.699 9.240 1.00 96.50 108 PHE A O 1
ATOM 885 N N . GLU A 1 109 ? 5.782 1.315 10.514 1.00 95.00 109 GLU A N 1
ATOM 886 C CA . GLU A 1 109 ? 6.619 0.834 9.406 1.00 95.00 109 GLU A CA 1
ATOM 887 C C . GLU A 1 109 ? 5.864 0.056 8.319 1.00 95.00 109 GLU A C 1
ATOM 889 O O . GLU A 1 109 ? 6.396 -0.127 7.221 1.00 95.00 109 GLU A O 1
ATOM 894 N N . ALA A 1 110 ? 4.647 -0.416 8.588 1.00 95.75 110 ALA A N 1
ATOM 895 C CA . ALA A 1 110 ? 3.803 -1.027 7.565 1.00 95.75 110 ALA A CA 1
ATOM 896 C C . ALA A 1 110 ? 2.864 -0.010 6.896 1.00 95.75 110 ALA A C 1
ATOM 898 O O . ALA A 1 110 ? 2.619 -0.098 5.693 1.00 95.75 110 ALA A O 1
ATOM 899 N N . VAL A 1 111 ? 2.369 0.974 7.653 1.00 97.38 111 VAL A N 1
ATOM 900 C CA . VAL A 1 111 ? 1.422 1.989 7.161 1.00 97.38 111 VAL A CA 1
ATOM 901 C C . VAL A 1 111 ? 2.119 3.101 6.373 1.00 97.38 111 VAL A C 1
ATOM 903 O O . VAL A 1 111 ? 1.639 3.479 5.308 1.00 97.38 111 VAL A O 1
ATOM 906 N N . LEU A 1 112 ? 3.266 3.607 6.839 1.00 96.69 112 LEU A N 1
ATOM 907 C CA . LEU A 1 112 ? 3.953 4.733 6.192 1.00 96.69 112 LEU A CA 1
ATOM 908 C C . LEU A 1 112 ? 4.356 4.447 4.729 1.00 96.69 112 LEU A C 1
ATOM 910 O O . LEU A 1 112 ? 4.137 5.317 3.887 1.00 96.69 112 LEU A O 1
ATOM 914 N N . PRO A 1 113 ? 4.853 3.248 4.357 1.00 96.81 113 PRO A N 1
ATOM 915 C CA . PRO A 1 113 ? 5.069 2.919 2.948 1.00 96.81 113 PRO A CA 1
ATOM 916 C C . PRO A 1 113 ? 3.787 2.949 2.106 1.00 96.81 113 PRO A C 1
ATOM 918 O O . PRO A 1 113 ? 3.838 3.333 0.941 1.00 96.81 113 PRO A O 1
ATOM 921 N N . CYS A 1 114 ? 2.636 2.582 2.684 1.00 98.19 114 CYS A N 1
ATOM 922 C CA . CYS A 1 114 ? 1.345 2.669 1.998 1.00 98.19 114 CYS A CA 1
ATOM 923 C C . CYS A 1 114 ? 0.972 4.135 1.737 1.00 98.19 114 CYS A C 1
ATOM 925 O O . CYS A 1 114 ? 0.570 4.467 0.629 1.00 98.19 114 CYS A O 1
ATOM 927 N N . ILE A 1 115 ? 1.191 5.026 2.712 1.00 97.38 115 ILE A N 1
ATOM 928 C CA . ILE A 1 115 ? 0.971 6.476 2.561 1.00 97.38 115 ILE A CA 1
ATOM 929 C C . ILE A 1 115 ? 1.804 7.044 1.408 1.00 97.38 115 ILE A C 1
ATOM 931 O O . ILE A 1 115 ? 1.255 7.709 0.530 1.00 97.38 115 ILE A O 1
ATOM 935 N N . VAL A 1 116 ? 3.108 6.743 1.375 1.00 95.88 116 VAL A N 1
ATOM 936 C CA . VAL A 1 116 ? 3.987 7.181 0.278 1.00 95.88 116 VAL A CA 1
ATOM 937 C C . VAL A 1 116 ? 3.477 6.642 -1.055 1.00 95.88 116 VAL A C 1
ATOM 939 O O . VAL A 1 116 ? 3.338 7.399 -2.008 1.00 95.88 116 VAL A O 1
ATOM 942 N N . HIS A 1 117 ? 3.143 5.354 -1.116 1.00 96.75 117 HIS A N 1
ATOM 943 C CA . HIS A 1 117 ? 2.636 4.728 -2.332 1.00 96.75 117 HIS A CA 1
ATOM 944 C C . HIS A 1 117 ? 1.338 5.386 -2.835 1.00 96.75 117 HIS A C 1
ATOM 946 O O . HIS A 1 117 ? 1.232 5.672 -4.023 1.00 96.75 117 HIS A O 1
ATOM 952 N N . THR A 1 118 ? 0.392 5.704 -1.947 1.00 97.50 118 THR A N 1
ATOM 953 C CA . THR A 1 118 ? -0.860 6.403 -2.290 1.00 97.50 118 THR A CA 1
ATOM 954 C C . THR A 1 118 ? -0.599 7.797 -2.863 1.00 97.50 118 THR A C 1
ATOM 956 O O . THR A 1 118 ? -1.179 8.141 -3.891 1.00 97.50 118 THR A O 1
ATOM 959 N N . ILE A 1 119 ? 0.287 8.588 -2.244 1.00 94.75 119 ILE A N 1
ATOM 960 C CA . ILE A 1 119 ? 0.651 9.933 -2.735 1.00 94.75 119 ILE A CA 1
ATOM 961 C C . ILE A 1 119 ? 1.343 9.853 -4.095 1.00 94.75 119 ILE A C 1
ATOM 963 O O . ILE A 1 119 ? 1.124 10.682 -4.972 1.00 94.75 119 ILE A O 1
ATOM 967 N N . LEU A 1 120 ? 2.192 8.854 -4.293 1.00 92.25 120 LEU A N 1
ATOM 968 C CA . LEU A 1 120 ? 2.886 8.698 -5.559 1.00 92.25 120 LEU A CA 1
ATOM 969 C C . LEU A 1 120 ? 1.932 8.281 -6.683 1.00 92.25 120 LEU A C 1
ATOM 971 O O . LEU A 1 120 ? 1.995 8.866 -7.763 1.00 92.25 120 LEU A O 1
ATOM 975 N N . ILE A 1 121 ? 1.008 7.349 -6.426 1.00 94.62 121 ILE A N 1
ATOM 976 C CA . ILE A 1 121 ? -0.056 7.008 -7.384 1.00 94.62 121 ILE A CA 1
ATOM 977 C C . ILE A 1 121 ? -0.895 8.249 -7.710 1.00 94.62 121 ILE A C 1
ATOM 979 O O . ILE A 1 121 ? -1.187 8.490 -8.875 1.00 94.62 121 ILE A O 1
ATOM 983 N N . ASP A 1 122 ? -1.242 9.066 -6.713 1.00 93.50 122 ASP A N 1
ATOM 984 C CA . ASP A 1 122 ? -1.967 10.323 -6.926 1.00 93.50 122 ASP A CA 1
ATOM 985 C C . ASP A 1 122 ? -1.235 11.251 -7.904 1.00 93.50 122 ASP A C 1
ATOM 987 O O . ASP A 1 122 ? -1.814 11.697 -8.894 1.00 93.50 122 ASP A O 1
ATOM 991 N N . LYS A 1 123 ? 0.063 11.479 -7.680 1.00 89.94 123 LYS A N 1
ATOM 992 C CA . LYS A 1 123 ? 0.891 12.303 -8.570 1.00 89.94 123 LYS A CA 1
ATOM 993 C C . LYS A 1 123 ? 0.975 11.718 -9.981 1.00 89.94 123 LYS A C 1
ATOM 995 O O . LYS A 1 123 ? 0.888 12.475 -10.946 1.00 89.94 123 LYS A O 1
ATOM 1000 N N . ALA A 1 124 ? 1.093 10.396 -10.113 1.00 89.44 124 ALA A N 1
ATOM 1001 C CA . ALA A 1 124 ? 1.075 9.714 -11.408 1.00 89.44 124 ALA A CA 1
ATOM 1002 C C . ALA A 1 124 ? -0.245 9.945 -12.163 1.00 89.44 124 ALA A C 1
ATOM 1004 O O . ALA A 1 124 ? -0.219 10.367 -13.319 1.00 89.44 124 ALA A O 1
ATOM 1005 N N . LEU A 1 125 ? -1.386 9.765 -11.488 1.00 90.38 125 LEU A N 1
ATOM 1006 C CA . LEU A 1 125 ? -2.714 9.999 -12.063 1.00 90.38 125 LEU A CA 1
ATOM 1007 C C . LEU A 1 125 ? -2.914 11.465 -12.464 1.00 90.38 125 LEU A C 1
ATOM 1009 O O . LEU A 1 125 ? -3.433 11.746 -13.542 1.00 90.38 125 LEU A O 1
ATOM 1013 N N . GLN A 1 126 ? -2.482 12.416 -11.631 1.00 89.00 126 GLN A N 1
ATOM 1014 C CA . GLN A 1 126 ? -2.559 13.843 -11.952 1.00 89.00 126 GLN A CA 1
ATOM 1015 C C . GLN A 1 126 ? -1.710 14.200 -13.174 1.00 89.00 126 GLN A C 1
ATOM 1017 O O . GLN A 1 126 ? -2.177 14.935 -14.048 1.00 89.00 126 GLN A O 1
ATOM 1022 N N . ALA A 1 127 ? -0.488 13.669 -13.264 1.00 85.25 127 ALA A N 1
ATOM 1023 C CA . ALA A 1 127 ? 0.388 13.893 -14.408 1.00 85.25 127 ALA A CA 1
ATOM 1024 C C . ALA A 1 127 ? -0.222 13.338 -15.702 1.00 85.25 127 ALA A C 1
ATOM 1026 O O . ALA A 1 127 ? -0.274 14.046 -16.709 1.00 85.25 127 ALA A O 1
ATOM 1027 N N . HIS A 1 128 ? -0.760 12.118 -15.645 1.00 84.31 128 HIS A N 1
ATOM 1028 C CA . HIS A 1 128 ? -1.463 11.496 -16.762 1.00 84.31 128 HIS A CA 1
ATOM 1029 C C . HIS A 1 128 ? -2.685 12.327 -17.201 1.00 84.31 128 HIS A C 1
ATOM 1031 O O . HIS A 1 128 ? -2.765 12.760 -18.352 1.00 84.31 128 HIS A O 1
ATOM 1037 N N . ASN A 1 129 ? -3.588 12.655 -16.270 1.00 85.69 129 ASN A N 1
ATOM 1038 C CA . ASN A 1 129 ? -4.824 13.396 -16.554 1.00 85.69 129 ASN A CA 1
ATOM 1039 C C . ASN A 1 129 ? -4.570 14.803 -17.115 1.00 85.69 129 ASN A C 1
ATOM 1041 O O . ASN A 1 129 ? -5.290 15.270 -17.999 1.00 85.69 129 ASN A O 1
ATOM 1045 N N . SER A 1 130 ? -3.544 15.489 -16.611 1.00 84.81 130 SER A N 1
ATOM 1046 C CA . SER A 1 130 ? -3.171 16.835 -17.065 1.00 84.81 130 SER A CA 1
ATOM 1047 C C . SER A 1 130 ? -2.260 16.838 -18.295 1.00 84.81 130 SER A C 1
ATOM 1049 O O . SER A 1 130 ? -1.930 17.912 -18.803 1.00 84.81 130 SER A O 1
ATOM 1051 N N . LYS A 1 131 ? -1.852 15.659 -18.793 1.00 78.31 131 LYS A N 1
ATOM 1052 C CA . LYS A 1 131 ? -0.848 15.493 -19.858 1.00 78.31 131 LYS A CA 1
ATOM 1053 C C . LYS A 1 131 ? 0.466 16.222 -19.551 1.00 78.31 131 LYS A C 1
ATOM 1055 O O . LYS A 1 131 ? 1.182 16.638 -20.465 1.00 78.31 131 LYS A O 1
ATOM 1060 N N . SER A 1 132 ? 0.779 16.410 -18.270 1.00 74.88 132 SER A N 1
ATOM 1061 C CA . SER A 1 132 ? 2.032 17.013 -17.832 1.00 74.88 132 SER A CA 1
ATOM 1062 C C . SER A 1 132 ? 3.091 15.929 -17.635 1.00 74.88 132 SER A C 1
ATOM 1064 O O . SER A 1 132 ? 2.750 14.836 -17.179 1.00 74.88 132 SER A O 1
ATOM 1066 N N . PRO A 1 133 ? 4.381 16.212 -17.879 1.00 70.38 133 PRO A N 1
ATOM 1067 C CA . PRO A 1 133 ? 5.442 15.315 -17.439 1.00 70.38 133 PRO A CA 1
ATOM 1068 C C . PRO A 1 133 ? 5.329 15.091 -15.929 1.00 70.38 133 PRO A C 1
ATOM 1070 O O . PRO A 1 133 ? 5.262 16.067 -15.181 1.00 70.38 133 PRO A O 1
ATOM 1073 N N . LEU A 1 134 ? 5.337 13.838 -15.473 1.00 68.75 134 LEU A N 1
ATOM 1074 C CA . LEU A 1 134 ? 5.425 13.578 -14.040 1.00 68.75 134 LEU A CA 1
ATOM 1075 C C . LEU A 1 134 ? 6.750 14.113 -13.519 1.00 68.75 134 LEU A C 1
ATOM 1077 O O . LEU A 1 134 ? 7.821 13.866 -14.090 1.00 68.75 134 LEU A O 1
ATOM 1081 N N . GLU A 1 135 ? 6.673 14.830 -12.406 1.00 70.38 135 GLU A N 1
ATOM 1082 C CA . GLU A 1 135 ? 7.857 15.125 -11.628 1.00 70.38 135 GLU A CA 1
ATOM 1083 C C . GLU A 1 135 ? 8.349 13.823 -11.001 1.00 70.38 135 GLU A C 1
ATOM 1085 O O . GLU A 1 135 ? 7.681 13.208 -10.170 1.00 70.38 135 GLU A O 1
ATOM 1090 N N . TYR A 1 136 ? 9.514 13.380 -11.460 1.00 70.25 136 TYR A N 1
ATOM 1091 C CA . TYR A 1 136 ? 10.132 12.165 -10.967 1.00 70.25 136 TYR A CA 1
ATOM 1092 C C . TYR A 1 136 ? 10.337 12.261 -9.447 1.00 70.25 136 TYR A C 1
ATOM 1094 O O . TYR A 1 136 ? 11.002 13.206 -9.000 1.00 70.25 136 TYR A O 1
ATOM 1102 N N . PRO A 1 137 ? 9.820 11.308 -8.641 1.00 78.38 137 PRO A N 1
ATOM 1103 C CA . PRO A 1 137 ? 10.173 11.269 -7.239 1.00 78.38 137 PRO A CA 1
ATOM 1104 C C . PRO A 1 137 ? 11.679 11.057 -7.135 1.00 78.38 137 PRO A C 1
ATOM 1106 O O . PRO A 1 137 ? 12.233 10.128 -7.700 1.00 78.38 137 PRO A O 1
ATOM 1109 N N . THR A 1 138 ? 12.336 11.929 -6.394 1.00 81.38 138 THR A N 1
ATOM 1110 C CA . THR A 1 138 ? 13.714 11.776 -5.932 1.00 81.38 138 THR A CA 1
ATOM 1111 C C . THR A 1 138 ? 13.729 11.468 -4.443 1.00 81.38 138 THR A C 1
ATOM 1113 O O . THR A 1 138 ? 12.782 11.799 -3.716 1.00 81.38 138 THR A O 1
ATOM 1116 N N . SER A 1 139 ? 14.848 10.948 -3.948 1.00 77.50 139 SER A N 1
ATOM 1117 C CA . SER A 1 139 ? 15.111 10.810 -2.511 1.00 77.50 139 SER A CA 1
ATOM 1118 C C . SER A 1 139 ? 14.816 12.108 -1.736 1.00 77.50 139 SER A C 1
ATOM 1120 O O . SER A 1 139 ? 14.268 12.067 -0.632 1.00 77.50 139 SER A O 1
ATOM 1122 N N . LYS A 1 140 ? 15.085 13.276 -2.343 1.00 79.62 140 LYS A N 1
ATOM 1123 C CA . LYS A 1 140 ? 14.742 14.592 -1.784 1.00 79.62 140 LYS A CA 1
ATOM 1124 C C . LYS A 1 140 ? 13.228 14.809 -1.702 1.00 79.62 140 LYS A C 1
ATOM 1126 O O . LYS A 1 140 ? 12.736 15.122 -0.624 1.00 79.62 140 LYS A O 1
ATOM 1131 N N . THR A 1 141 ? 12.490 14.597 -2.790 1.00 82.25 141 THR A N 1
ATOM 1132 C CA . THR A 1 141 ? 11.025 14.787 -2.787 1.00 82.25 141 THR A CA 1
ATOM 1133 C C . THR A 1 141 ? 10.315 13.819 -1.835 1.00 82.25 141 THR A C 1
ATOM 1135 O O . THR A 1 141 ? 9.404 14.225 -1.125 1.00 82.25 141 THR A O 1
ATOM 1138 N N . ILE A 1 142 ? 10.770 12.562 -1.722 1.00 82.69 142 ILE A N 1
ATOM 1139 C CA . ILE A 1 142 ? 10.232 11.603 -0.743 1.00 82.69 142 ILE A CA 1
ATOM 1140 C C . ILE A 1 142 ? 10.517 12.074 0.688 1.00 82.69 142 ILE A C 1
ATOM 1142 O O . ILE A 1 142 ? 9.660 11.968 1.567 1.00 82.69 142 ILE A O 1
ATOM 1146 N N . SER A 1 143 ? 11.708 12.633 0.928 1.00 79.06 143 SER A N 1
ATOM 1147 C CA . SER A 1 143 ? 12.030 13.258 2.209 1.00 79.06 143 SER A CA 1
ATOM 1148 C C . SER A 1 143 ? 11.104 14.436 2.511 1.00 79.06 143 SER A C 1
ATOM 1150 O O . SER A 1 143 ? 10.640 14.547 3.640 1.00 79.06 143 SER A O 1
ATOM 1152 N N . GLU A 1 144 ? 10.820 15.298 1.537 1.00 81.12 144 GLU A N 1
ATOM 1153 C CA . GLU A 1 144 ? 9.911 16.441 1.701 1.00 81.12 144 GLU A CA 1
ATOM 1154 C C . GLU A 1 144 ? 8.468 15.989 1.969 1.00 81.12 144 GLU A C 1
ATOM 1156 O O . GLU A 1 144 ? 7.824 16.541 2.856 1.00 81.12 144 GLU A O 1
ATOM 1161 N N . LEU A 1 145 ? 7.997 14.924 1.310 1.00 82.38 145 LEU A N 1
ATOM 1162 C CA . LEU A 1 145 ? 6.672 14.336 1.547 1.00 82.38 145 LEU A CA 1
ATOM 1163 C C . LEU A 1 145 ? 6.482 13.829 2.986 1.00 82.38 145 LEU A C 1
ATOM 1165 O O . LEU A 1 145 ? 5.389 13.935 3.540 1.00 82.38 145 LEU A O 1
ATOM 1169 N N . LEU A 1 146 ? 7.527 13.260 3.596 1.00 79.12 146 LEU A N 1
ATOM 1170 C CA . LEU A 1 146 ? 7.435 12.626 4.918 1.00 79.12 146 LEU A CA 1
ATOM 1171 C C . LEU A 1 146 ? 7.898 13.521 6.074 1.00 79.12 146 LEU A C 1
ATOM 1173 O O . LEU A 1 146 ? 7.265 13.524 7.129 1.00 79.12 146 LEU A O 1
ATOM 1177 N N . LYS A 1 147 ? 8.989 14.274 5.888 1.00 71.81 147 LYS A N 1
ATOM 1178 C CA . LYS A 1 147 ? 9.593 15.168 6.897 1.00 71.81 147 LYS A CA 1
ATOM 1179 C C . LYS A 1 147 ? 9.135 16.628 6.759 1.00 71.81 147 LYS A C 1
ATOM 1181 O O . LYS A 1 147 ? 9.606 17.480 7.507 1.00 71.81 147 LYS A O 1
ATOM 1186 N N . GLY A 1 148 ? 8.265 16.933 5.798 1.00 64.31 148 GLY A N 1
ATOM 1187 C CA . GLY A 1 148 ? 7.842 18.295 5.491 1.00 64.31 148 GLY A CA 1
ATOM 1188 C C . GLY A 1 148 ? 6.936 18.932 6.545 1.00 64.31 148 GLY A C 1
ATOM 1189 O O . GLY A 1 148 ? 6.180 18.262 7.248 1.00 64.31 148 GLY A O 1
ATOM 1190 N N . HIS A 1 149 ? 6.984 20.265 6.593 1.00 68.75 149 HIS A N 1
ATOM 1191 C CA . HIS A 1 149 ? 5.952 21.124 7.190 1.00 68.75 149 HIS A CA 1
ATOM 1192 C C . HIS A 1 149 ? 4.890 21.550 6.156 1.00 68.75 149 HIS A C 1
ATOM 1194 O O . HIS A 1 149 ? 4.157 22.513 6.365 1.00 68.75 149 HIS A O 1
ATOM 1200 N N . THR A 1 150 ? 4.864 20.880 5.005 1.00 73.25 150 THR A N 1
ATOM 1201 C CA . THR A 1 150 ? 4.010 21.145 3.844 1.00 73.25 150 THR A CA 1
ATOM 1202 C C . THR A 1 150 ? 3.755 19.823 3.105 1.00 73.25 150 THR A C 1
ATOM 1204 O O . THR A 1 150 ? 4.421 18.825 3.381 1.00 73.25 150 THR A O 1
ATOM 1207 N N . GLY A 1 151 ? 2.792 19.800 2.180 1.00 85.50 151 GLY A N 1
ATOM 1208 C CA . GLY A 1 151 ? 2.432 18.604 1.406 1.00 85.50 151 GLY A CA 1
ATOM 1209 C C . GLY A 1 151 ? 1.283 17.792 2.010 1.00 85.50 151 GLY A C 1
ATOM 1210 O O . GLY A 1 151 ? 0.803 18.073 3.110 1.00 85.50 151 GLY A O 1
ATOM 1211 N N . GLU A 1 152 ? 0.842 16.773 1.275 1.00 91.06 152 GLU A N 1
ATOM 1212 C CA . GLU A 1 152 ? -0.416 16.054 1.501 1.00 91.06 152 GLU A CA 1
ATOM 1213 C C . GLU A 1 152 ? -0.408 15.296 2.838 1.00 91.06 152 GLU A C 1
ATOM 1215 O O . GLU A 1 152 ? -1.359 15.366 3.616 1.00 91.06 152 GLU A O 1
ATOM 1220 N N . TRP A 1 153 ? 0.696 14.612 3.158 1.00 93.56 153 TRP A N 1
ATOM 1221 C CA . TRP A 1 153 ? 0.819 13.898 4.431 1.00 93.56 153 TRP A CA 1
ATOM 1222 C C . TRP A 1 153 ? 0.894 14.848 5.631 1.00 93.56 153 TRP A C 1
ATOM 1224 O O . TRP A 1 153 ? 0.274 14.595 6.664 1.00 93.56 153 TRP A O 1
ATOM 1234 N N . PHE A 1 154 ? 1.619 15.963 5.511 1.00 90.88 154 PHE A N 1
ATOM 1235 C CA . PHE A 1 154 ? 1.683 16.963 6.576 1.00 90.88 154 PHE A CA 1
ATOM 1236 C C . PHE A 1 154 ? 0.318 17.610 6.838 1.00 90.88 154 PHE A C 1
ATOM 1238 O O . PHE A 1 154 ? -0.074 17.760 8.000 1.00 90.88 154 PHE A O 1
ATOM 1245 N N . GLU A 1 155 ? -0.410 17.967 5.777 1.00 90.56 155 GLU A N 1
ATOM 1246 C CA . GLU A 1 155 ? -1.761 18.518 5.873 1.00 90.56 155 GLU A CA 1
ATOM 1247 C C . GLU A 1 155 ? -2.702 17.525 6.560 1.00 90.56 155 GLU A C 1
ATOM 1249 O O . GLU A 1 155 ? -3.359 17.878 7.545 1.00 90.56 155 GLU A O 1
ATOM 1254 N N . PHE A 1 156 ? -2.681 16.259 6.129 1.00 92.81 156 PHE A N 1
ATOM 1255 C CA . PHE A 1 156 ? -3.471 15.202 6.749 1.00 92.81 156 PHE A CA 1
ATOM 1256 C C . PHE A 1 156 ? -3.150 15.052 8.242 1.00 92.81 156 PHE A C 1
ATOM 1258 O O . PHE A 1 156 ? -4.055 15.075 9.079 1.00 92.81 156 PHE A O 1
ATOM 1265 N N . LYS A 1 157 ? -1.862 14.955 8.609 1.00 92.06 157 LYS A N 1
ATOM 1266 C CA . LYS A 1 157 ? -1.428 14.867 10.013 1.00 92.06 157 LYS A CA 1
ATOM 1267 C C . LYS A 1 157 ? -1.946 16.045 10.833 1.00 92.06 157 LYS A C 1
ATOM 1269 O O . LYS A 1 157 ? -2.501 15.838 11.910 1.00 92.06 157 LYS A O 1
ATOM 1274 N N . SER A 1 158 ? -1.766 17.262 10.327 1.00 89.19 158 SER A N 1
ATOM 1275 C CA . SER A 1 158 ? -2.131 18.497 11.028 1.00 89.19 158 SER A CA 1
ATOM 1276 C C . SER A 1 158 ? -3.636 18.632 11.220 1.00 89.19 158 SER A C 1
ATOM 1278 O O . SER A 1 158 ? -4.074 19.160 12.236 1.00 89.19 158 SER A O 1
ATOM 1280 N N . LYS A 1 159 ? -4.433 18.140 10.268 1.00 87.62 159 LYS A N 1
ATOM 1281 C CA . LYS A 1 159 ? -5.893 18.232 10.315 1.00 87.62 159 LYS A CA 1
ATOM 1282 C C . LYS A 1 159 ? -6.540 17.102 11.115 1.00 87.62 159 LYS A C 1
ATOM 1284 O O . LYS A 1 159 ? -7.463 17.362 11.881 1.00 87.62 159 LYS A O 1
ATOM 1289 N N . TYR A 1 160 ? -6.064 15.867 10.955 1.00 88.94 160 TYR A N 1
ATOM 1290 C CA . TYR A 1 160 ? -6.777 14.672 11.423 1.00 88.94 160 TYR A CA 1
ATOM 1291 C C . TYR A 1 160 ? -6.103 13.935 12.583 1.00 88.94 160 TYR A C 1
ATOM 1293 O O . TYR A 1 160 ? -6.798 13.300 13.379 1.00 88.94 160 TYR A O 1
ATOM 1301 N N . LEU A 1 161 ? -4.773 14.007 12.705 1.00 91.00 161 LEU A N 1
ATOM 1302 C CA . LEU A 1 161 ? -4.027 13.277 13.742 1.00 91.00 161 LEU A CA 1
ATOM 1303 C C . LEU A 1 161 ? -3.611 14.176 14.909 1.00 91.00 161 LEU A C 1
ATOM 1305 O O . LEU A 1 161 ? -3.658 13.755 16.063 1.00 91.00 161 LEU A O 1
ATOM 1309 N N . PHE A 1 162 ? -3.219 15.415 14.614 1.00 90.06 162 PHE A N 1
ATOM 1310 C CA . PHE A 1 162 ? -2.723 16.384 15.591 1.00 90.06 162 PHE A CA 1
ATOM 1311 C C . PHE A 1 162 ? -3.344 17.775 15.379 1.00 90.06 162 PHE A C 1
ATOM 1313 O O . PHE A 1 162 ? -2.599 18.739 15.176 1.00 90.06 162 PHE A O 1
ATOM 1320 N N . PRO A 1 163 ? -4.687 17.902 15.421 1.00 82.25 163 PRO A N 1
ATOM 1321 C CA . PRO A 1 163 ? -5.348 19.190 15.255 1.00 82.25 163 PRO A CA 1
ATOM 1322 C C . PRO A 1 163 ? -4.874 20.182 16.320 1.00 82.25 163 PRO A C 1
ATOM 1324 O O . PRO A 1 163 ? -4.834 19.873 17.515 1.00 82.25 163 PRO A O 1
ATOM 1327 N N . GLN A 1 164 ? -4.514 21.392 15.889 1.00 72.75 164 GLN A N 1
ATOM 1328 C CA . GLN A 1 164 ? -4.286 22.503 16.810 1.00 72.75 164 GLN A CA 1
ATOM 1329 C C . GLN A 1 164 ? -5.605 22.807 17.531 1.00 72.75 164 GLN A C 1
ATOM 1331 O O . GLN A 1 164 ? -6.661 22.854 16.897 1.00 72.75 164 GLN A O 1
ATOM 1336 N N . LYS A 1 165 ? -5.561 23.009 18.853 1.00 61.00 165 LYS A N 1
ATOM 1337 C CA . LYS A 1 165 ? -6.733 23.474 19.602 1.00 61.00 165 LYS A CA 1
ATOM 1338 C C . LYS A 1 165 ? -7.088 24.871 19.100 1.00 61.00 165 LYS A C 1
ATOM 1340 O O . LYS A 1 165 ? -6.380 25.826 19.395 1.00 61.00 165 LYS A O 1
ATOM 1345 N N . VAL A 1 166 ? -8.163 24.974 18.331 1.00 56.41 166 VAL A N 1
ATOM 1346 C CA . VAL A 1 166 ? -8.819 26.249 18.049 1.00 56.41 166 VAL A CA 1
ATOM 1347 C C . VAL A 1 166 ? -9.991 26.328 19.013 1.00 56.41 166 VAL A C 1
ATOM 1349 O O . VAL A 1 166 ? -10.855 25.453 18.987 1.00 56.41 166 VAL A O 1
ATOM 1352 N N . ASP A 1 167 ? -10.014 27.356 19.861 1.00 52.34 167 ASP A N 1
ATOM 1353 C CA . ASP A 1 167 ? -10.953 27.511 20.986 1.00 52.34 167 ASP A CA 1
ATOM 1354 C C . ASP A 1 167 ? -12.449 27.540 20.585 1.00 52.34 167 ASP A C 1
ATOM 1356 O O . ASP A 1 167 ? -13.318 27.570 21.454 1.00 52.34 167 ASP A O 1
ATOM 1360 N N . HIS A 1 168 ? -12.775 27.468 19.287 1.00 49.44 168 HIS A N 1
ATOM 1361 C CA . HIS A 1 168 ? -14.141 27.548 18.756 1.00 49.44 168 HIS A CA 1
ATOM 1362 C C . HIS A 1 168 ? -14.480 26.571 17.615 1.00 49.44 168 HIS A C 1
ATOM 1364 O O . HIS A 1 168 ? -15.427 26.823 16.874 1.00 49.44 168 HIS A O 1
ATOM 1370 N N . ILE A 1 169 ? -13.764 25.452 17.452 1.00 48.34 169 ILE A N 1
ATOM 1371 C CA . ILE A 1 169 ? -14.146 24.434 16.455 1.00 48.34 169 ILE A CA 1
ATOM 1372 C C . ILE A 1 169 ? -14.387 23.095 17.148 1.00 48.34 169 ILE A C 1
ATOM 1374 O O . ILE A 1 169 ? -13.491 22.264 17.293 1.00 48.34 169 ILE A O 1
ATOM 1378 N N . GLU A 1 170 ? -15.637 22.859 17.537 1.00 48.75 170 GLU A N 1
ATOM 1379 C CA . GLU A 1 170 ? -16.148 21.494 17.523 1.00 48.75 170 GLU A CA 1
ATOM 1380 C C . GLU A 1 170 ? -16.076 20.976 16.072 1.00 48.75 170 GLU A C 1
ATOM 1382 O O . GLU A 1 170 ? -16.641 21.566 15.154 1.00 48.75 170 GLU A O 1
ATOM 1387 N N . SER A 1 171 ? -15.396 19.843 15.881 1.00 48.56 171 SER A N 1
ATOM 1388 C CA . SER A 1 171 ? -15.439 18.963 14.699 1.00 48.56 171 SER A CA 1
ATOM 1389 C C . SER A 1 171 ? -14.483 19.232 13.513 1.00 48.56 171 SER A C 1
ATOM 1391 O O . SER A 1 171 ? -14.859 19.642 12.424 1.00 48.56 171 SER A O 1
ATOM 1393 N N . PHE A 1 172 ? -13.241 18.762 13.656 1.00 55.62 172 PHE A N 1
ATOM 1394 C CA . PHE A 1 172 ? -12.633 17.923 12.604 1.00 55.62 172 PHE A CA 1
ATOM 1395 C C . PHE A 1 172 ? -12.427 16.499 13.142 1.00 55.62 172 PHE A C 1
ATOM 1397 O O . PHE A 1 172 ? -11.365 15.895 13.022 1.00 55.62 172 PHE A O 1
ATOM 1404 N N . VAL A 1 173 ? -13.454 15.969 13.810 1.00 62.97 173 VAL A N 1
ATOM 1405 C CA . VAL A 1 173 ? -13.459 14.597 14.321 1.00 62.97 173 VAL A CA 1
ATOM 1406 C C . VAL A 1 173 ? -14.019 13.723 13.208 1.00 62.97 173 VAL A C 1
ATOM 1408 O O . VAL A 1 173 ? -15.223 13.731 12.960 1.00 62.97 173 VAL A O 1
ATOM 1411 N N . THR A 1 174 ? -13.155 13.000 12.494 1.00 72.81 174 THR A N 1
ATOM 1412 C CA . THR A 1 174 ? -13.643 11.983 11.555 1.00 72.81 174 THR A CA 1
ATOM 1413 C C . THR A 1 174 ? -14.328 10.869 12.336 1.00 72.81 174 THR A C 1
ATOM 1415 O O . THR A 1 174 ? -14.025 10.644 13.513 1.00 72.81 174 THR A O 1
ATOM 1418 N N . LYS A 1 175 ? -15.207 10.111 11.669 1.00 85.19 175 LYS A N 1
ATOM 1419 C CA . LYS A 1 175 ? -15.793 8.874 12.217 1.00 85.19 175 LYS A CA 1
ATOM 1420 C C . LYS A 1 175 ? -14.719 7.950 12.823 1.00 85.19 175 LYS A C 1
ATOM 1422 O O . LYS A 1 175 ? -14.988 7.230 13.779 1.00 85.19 175 LYS A O 1
ATOM 1427 N N . TYR A 1 176 ? -13.489 8.010 12.306 1.00 91.56 176 TYR A N 1
ATOM 1428 C CA . TYR A 1 176 ? -12.362 7.169 12.703 1.00 91.56 176 TYR A CA 1
ATOM 1429 C C . TYR A 1 176 ? -11.344 7.856 13.629 1.00 91.56 176 TYR A C 1
ATOM 1431 O O . TYR A 1 176 ? -10.294 7.282 13.915 1.00 91.56 176 TYR A O 1
ATOM 1439 N N . HIS A 1 177 ? -11.635 9.043 14.167 1.00 90.25 177 HIS A N 1
ATOM 1440 C CA . HIS A 1 177 ? -10.706 9.777 15.036 1.00 90.25 177 HIS A CA 1
ATOM 1441 C C . HIS A 1 177 ? -10.233 8.961 16.254 1.00 90.25 177 HIS A C 1
ATOM 1443 O O . HIS A 1 177 ? -9.059 9.011 16.631 1.00 90.25 177 HIS A O 1
ATOM 1449 N N . GLN A 1 178 ? -11.121 8.166 16.861 1.00 92.12 178 GLN A N 1
ATOM 1450 C CA . GLN A 1 178 ? -10.747 7.279 17.969 1.00 92.12 178 GLN A CA 1
ATOM 1451 C C . GLN A 1 178 ? -9.774 6.180 17.521 1.00 92.12 178 GLN A C 1
ATOM 1453 O O . GLN A 1 178 ? -8.822 5.873 18.239 1.00 92.12 178 GLN A O 1
ATOM 1458 N N . VAL A 1 179 ? -9.973 5.636 16.316 1.00 96.19 179 VAL A N 1
ATOM 1459 C CA . VAL A 1 179 ? -9.096 4.622 15.715 1.00 96.19 179 VAL A CA 1
ATOM 1460 C C . VAL A 1 179 ? -7.703 5.202 15.477 1.00 96.19 179 VAL A C 1
ATOM 1462 O O . VAL A 1 179 ? -6.711 4.590 15.866 1.00 96.19 179 VAL A O 1
ATOM 1465 N N . PHE A 1 180 ? -7.611 6.414 14.924 1.00 95.94 180 PHE A N 1
ATOM 1466 C CA . PHE A 1 180 ? -6.329 7.091 14.717 1.00 95.94 180 PHE A CA 1
ATOM 1467 C C . PHE A 1 180 ? -5.620 7.437 16.017 1.00 95.94 180 PHE A C 1
ATOM 1469 O O . PHE A 1 180 ? -4.417 7.214 16.141 1.00 95.94 180 PHE A O 1
ATOM 1476 N N . THR A 1 181 ? -6.362 7.916 17.012 1.00 94.56 181 THR A N 1
ATOM 1477 C CA . THR A 1 181 ? -5.809 8.205 18.336 1.00 94.56 181 THR A CA 1
ATOM 1478 C C . THR A 1 181 ? -5.233 6.941 18.976 1.00 94.56 181 THR A C 1
ATOM 1480 O O . THR A 1 181 ? -4.135 6.966 19.536 1.00 94.56 181 THR A O 1
ATOM 1483 N N . GLU A 1 182 ? -5.937 5.810 18.872 1.00 96.62 182 GLU A N 1
ATOM 1484 C CA . GLU A 1 182 ? -5.442 4.527 19.364 1.00 96.62 182 GLU A CA 1
ATOM 1485 C C . GLU A 1 182 ? -4.224 4.039 18.578 1.00 96.62 182 GLU A C 1
ATOM 1487 O O . GLU A 1 182 ? -3.245 3.626 19.200 1.00 96.62 182 GLU A O 1
ATOM 1492 N N . TRP A 1 183 ? -4.252 4.134 17.248 1.00 97.69 183 TRP A N 1
ATOM 1493 C CA . TRP A 1 183 ? -3.135 3.777 16.376 1.00 97.69 183 TRP A CA 1
ATOM 1494 C C . TRP A 1 183 ? -1.865 4.553 16.714 1.00 97.69 183 TRP A C 1
ATOM 1496 O O . TRP A 1 183 ? -0.822 3.943 16.959 1.00 97.69 183 TRP A O 1
ATOM 1506 N N . ILE A 1 184 ? -1.965 5.878 16.835 1.00 97.69 184 ILE A N 1
ATOM 1507 C CA . ILE A 1 184 ? -0.847 6.735 17.227 1.00 97.69 184 ILE A CA 1
ATOM 1508 C C . ILE A 1 184 ? -0.349 6.376 18.627 1.00 97.69 184 ILE A C 1
ATOM 1510 O O . ILE A 1 184 ? 0.846 6.156 18.818 1.00 97.69 184 ILE A O 1
ATOM 1514 N N . ARG A 1 185 ? -1.246 6.282 19.615 1.00 97.44 185 ARG A N 1
ATOM 1515 C CA . ARG A 1 185 ? -0.874 6.006 21.010 1.00 97.44 185 ARG A CA 1
ATOM 1516 C C . ARG A 1 185 ? -0.194 4.648 21.167 1.00 97.44 185 ARG A C 1
ATOM 1518 O O . ARG A 1 185 ? 0.821 4.560 21.850 1.00 97.44 185 ARG A O 1
ATOM 1525 N N . ALA A 1 186 ? -0.741 3.601 20.552 1.00 97.31 186 ALA A N 1
ATOM 1526 C CA . ALA A 1 186 ? -0.201 2.248 20.653 1.00 97.31 186 ALA A CA 1
ATOM 1527 C C . ALA A 1 186 ? 1.177 2.118 19.988 1.00 97.31 186 ALA A C 1
ATOM 1529 O O . ALA A 1 186 ? 2.000 1.349 20.468 1.00 97.31 186 ALA A O 1
ATOM 1530 N N . ASN A 1 187 ? 1.459 2.910 18.952 1.00 97.12 187 ASN A N 1
ATOM 1531 C CA . ASN A 1 187 ? 2.777 2.976 18.320 1.00 97.12 187 ASN A CA 1
ATOM 1532 C C . ASN A 1 187 ? 3.762 3.946 19.020 1.00 97.12 187 ASN A C 1
ATOM 1534 O O . ASN A 1 187 ? 4.849 4.188 18.505 1.00 97.12 187 ASN A O 1
ATOM 1538 N N . GLY A 1 188 ? 3.419 4.508 20.187 1.00 97.12 188 GLY A N 1
ATOM 1539 C CA . GLY A 1 188 ? 4.325 5.363 20.971 1.00 97.12 188 GLY A CA 1
ATOM 1540 C C . GLY A 1 188 ? 4.134 6.874 20.791 1.00 97.12 188 GLY A C 1
ATOM 1541 O O . GLY A 1 188 ? 4.935 7.662 21.291 1.00 97.12 188 GLY A O 1
ATOM 1542 N N . GLY A 1 189 ? 3.062 7.307 20.125 1.00 96.50 189 GLY A N 1
ATOM 1543 C CA . GLY A 1 189 ? 2.674 8.714 20.025 1.00 96.50 189 GLY A CA 1
ATOM 1544 C C . GLY A 1 189 ? 3.353 9.489 18.891 1.00 96.50 189 GLY A C 1
ATOM 1545 O O . GLY A 1 189 ? 3.994 8.925 18.007 1.00 96.50 189 GLY A O 1
ATOM 1546 N N . LYS A 1 190 ? 3.198 10.820 18.920 1.00 94.44 190 LYS A N 1
ATOM 1547 C CA . LYS A 1 190 ? 3.676 11.737 17.868 1.00 94.44 190 LYS A CA 1
ATOM 1548 C C . LYS A 1 190 ? 5.183 11.629 17.607 1.00 94.44 190 LYS A C 1
ATOM 1550 O O . LYS A 1 190 ? 5.588 11.533 16.457 1.00 94.44 190 LYS A O 1
ATOM 1555 N N . ILE A 1 191 ? 5.996 11.593 18.664 1.00 95.06 191 ILE A N 1
ATOM 1556 C CA . ILE A 1 191 ? 7.461 11.510 18.540 1.00 95.06 191 ILE A CA 1
ATOM 1557 C C . ILE A 1 191 ? 7.866 10.201 17.846 1.00 95.06 191 ILE A C 1
ATOM 1559 O O . ILE A 1 191 ? 8.714 10.207 16.959 1.00 95.06 191 ILE A O 1
ATOM 1563 N N . ALA A 1 192 ? 7.227 9.080 18.198 1.00 96.62 192 ALA A N 1
ATOM 1564 C CA . ALA A 1 192 ? 7.504 7.795 17.562 1.00 96.62 192 ALA A CA 1
ATOM 1565 C C . ALA A 1 192 ? 7.114 7.785 16.073 1.00 96.62 192 ALA A C 1
ATOM 1567 O O . ALA A 1 192 ? 7.822 7.184 15.266 1.00 96.62 192 ALA A O 1
ATOM 1568 N N . LEU A 1 193 ? 6.041 8.492 15.695 1.00 95.44 193 LEU A N 1
ATOM 1569 C CA . LEU A 1 193 ? 5.662 8.663 14.291 1.00 95.44 193 LEU A CA 1
ATOM 1570 C C . LEU A 1 193 ? 6.743 9.431 13.519 1.00 95.44 193 LEU A C 1
ATOM 1572 O O . LEU A 1 193 ? 7.198 8.957 12.484 1.00 95.44 193 LEU A O 1
ATOM 1576 N N . GLU A 1 194 ? 7.208 10.564 14.046 1.00 93.50 194 GLU A N 1
ATOM 1577 C CA . GLU A 1 194 ? 8.265 11.385 13.428 1.00 93.50 194 GLU A CA 1
ATOM 1578 C C . GLU A 1 194 ? 9.597 10.614 13.302 1.00 93.50 194 GLU A C 1
ATOM 1580 O O . GLU A 1 194 ? 10.326 10.724 12.307 1.00 93.50 194 GLU A O 1
ATOM 1585 N N . MET A 1 195 ? 9.909 9.763 14.286 1.00 94.12 195 MET A N 1
ATOM 1586 C CA . MET A 1 195 ? 11.051 8.847 14.222 1.00 94.12 195 MET A CA 1
ATOM 1587 C C . MET A 1 195 ? 10.872 7.776 13.137 1.00 94.12 195 MET A C 1
ATOM 1589 O O . MET A 1 195 ? 11.819 7.492 12.400 1.00 94.12 195 MET A O 1
ATOM 1593 N N . ALA A 1 196 ? 9.676 7.194 13.010 1.00 93.88 196 ALA A N 1
ATOM 1594 C CA . ALA A 1 196 ? 9.367 6.203 11.980 1.00 93.88 196 ALA A CA 1
ATOM 1595 C C . ALA A 1 196 ? 9.411 6.811 10.567 1.00 93.88 196 ALA A C 1
ATOM 1597 O O . ALA A 1 196 ? 9.962 6.194 9.656 1.00 93.88 196 ALA A O 1
ATOM 1598 N N . GLU A 1 197 ? 8.929 8.044 10.394 1.00 93.75 197 GLU A N 1
ATOM 1599 C CA . GLU A 1 197 ? 9.068 8.828 9.159 1.00 93.75 197 GLU A CA 1
ATOM 1600 C C . GLU A 1 197 ? 10.541 9.047 8.814 1.00 93.75 197 GLU A C 1
ATOM 1602 O O . GLU A 1 197 ? 10.970 8.815 7.683 1.00 93.75 197 GLU A O 1
ATOM 1607 N N . THR A 1 198 ? 11.348 9.426 9.807 1.00 92.06 198 THR A N 1
ATOM 1608 C CA . THR A 1 198 ? 12.785 9.627 9.615 1.00 92.06 198 THR A CA 1
ATOM 1609 C C . THR A 1 198 ? 13.492 8.346 9.197 1.00 92.06 198 THR A C 1
ATOM 1611 O O . THR A 1 198 ? 14.281 8.363 8.251 1.00 92.06 198 THR A O 1
ATOM 1614 N N . LYS A 1 199 ? 13.177 7.230 9.860 1.00 92.31 199 LYS A N 1
ATOM 1615 C CA . LYS A 1 199 ? 13.688 5.900 9.521 1.00 92.31 199 LYS A CA 1
ATOM 1616 C C . LYS A 1 199 ? 13.289 5.492 8.103 1.00 92.31 199 LYS A C 1
ATOM 1618 O O . LYS A 1 199 ? 14.151 5.025 7.364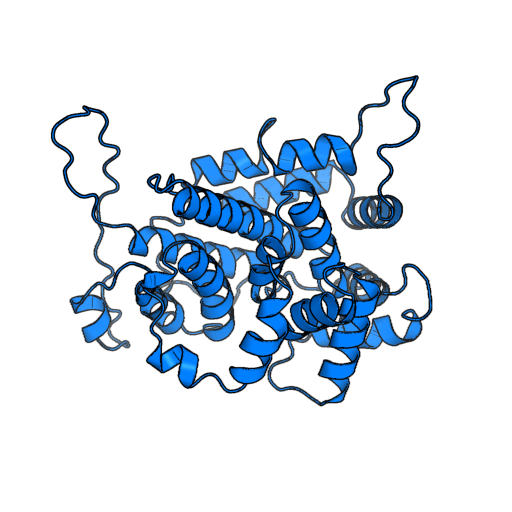 1.00 92.31 199 LYS A O 1
ATOM 1623 N N . LEU A 1 200 ? 12.029 5.704 7.715 1.00 92.88 200 LEU A N 1
ATOM 1624 C CA . LEU A 1 200 ? 11.541 5.402 6.370 1.00 92.88 200 LEU A CA 1
ATOM 1625 C C . LEU A 1 200 ? 12.311 6.195 5.312 1.00 92.88 200 LEU A C 1
ATOM 1627 O O . LEU A 1 200 ? 12.858 5.596 4.392 1.00 92.88 200 LEU A O 1
ATOM 1631 N N . VAL A 1 201 ? 12.420 7.518 5.473 1.00 91.19 201 VAL A N 1
ATOM 1632 C CA . VAL A 1 201 ? 13.172 8.370 4.537 1.00 91.19 201 VAL A CA 1
ATOM 1633 C C . VAL A 1 201 ? 14.608 7.884 4.391 1.00 91.19 201 VAL A C 1
ATOM 1635 O O . VAL A 1 201 ? 15.074 7.711 3.272 1.00 91.19 201 VAL A O 1
ATOM 1638 N N . ASN A 1 202 ? 15.299 7.619 5.501 1.00 91.06 202 ASN A N 1
ATOM 1639 C CA . ASN A 1 202 ? 16.694 7.183 5.462 1.00 91.06 202 ASN A CA 1
ATOM 1640 C C . ASN A 1 202 ? 16.856 5.827 4.753 1.00 91.06 202 ASN A C 1
ATOM 1642 O O . ASN A 1 202 ? 17.857 5.595 4.090 1.00 91.06 202 ASN A O 1
ATOM 1646 N N . GLN A 1 203 ? 15.880 4.924 4.868 1.00 91.56 203 GLN A N 1
ATOM 1647 C CA . GLN A 1 203 ? 15.924 3.634 4.176 1.00 91.56 203 GLN A CA 1
ATOM 1648 C C . GLN A 1 203 ? 15.583 3.744 2.686 1.00 91.56 203 GLN A C 1
ATOM 1650 O O . GLN A 1 203 ? 16.113 2.973 1.880 1.00 91.56 203 GLN A O 1
ATOM 1655 N N . LEU A 1 204 ? 14.732 4.703 2.316 1.00 91.56 204 LEU A N 1
ATOM 1656 C CA . LEU A 1 204 ? 14.397 4.981 0.923 1.00 91.56 204 LEU A CA 1
ATOM 1657 C C . LEU A 1 204 ? 15.477 5.784 0.194 1.00 91.56 204 LEU A C 1
ATOM 1659 O O . LEU A 1 204 ? 15.475 5.735 -1.024 1.00 91.56 204 LEU A O 1
ATOM 1663 N N . GLN A 1 205 ? 16.407 6.454 0.885 1.00 87.62 205 GLN A N 1
ATOM 1664 C CA . GLN A 1 205 ? 17.509 7.187 0.244 1.00 87.62 205 GLN A CA 1
ATOM 1665 C C . GLN A 1 205 ? 18.262 6.349 -0.797 1.00 87.62 205 GLN A C 1
ATOM 1667 O O . GLN A 1 205 ? 18.443 5.135 -0.635 1.00 87.62 205 GLN A O 1
ATOM 1672 N N . ASP A 1 206 ? 18.706 7.029 -1.851 1.00 86.19 206 ASP A N 1
ATOM 1673 C CA . ASP A 1 206 ? 19.526 6.496 -2.938 1.00 86.19 206 ASP A CA 1
ATOM 1674 C C . ASP A 1 206 ? 18.872 5.305 -3.652 1.00 86.19 206 ASP A C 1
ATOM 1676 O O . ASP A 1 206 ? 19.543 4.390 -4.134 1.00 86.19 206 ASP A O 1
ATOM 1680 N N . PHE A 1 207 ? 17.535 5.278 -3.712 1.00 89.50 207 PHE A N 1
ATOM 1681 C CA . PHE A 1 207 ? 16.816 4.271 -4.492 1.00 89.50 207 PHE A CA 1
ATOM 1682 C C . PHE A 1 207 ? 17.134 4.369 -5.988 1.00 89.50 207 PHE A C 1
ATOM 1684 O O . PHE A 1 207 ? 17.017 3.382 -6.704 1.00 89.50 207 PHE A O 1
ATOM 1691 N N . GLU A 1 208 ? 17.577 5.538 -6.451 1.00 85.06 208 GLU A N 1
ATOM 1692 C CA . GLU A 1 208 ? 17.999 5.796 -7.825 1.00 85.06 208 GLU A CA 1
ATOM 1693 C C . GLU A 1 208 ? 19.245 4.995 -8.227 1.00 85.06 208 GLU A C 1
ATOM 1695 O O . GLU A 1 208 ? 19.418 4.674 -9.401 1.00 85.06 208 GLU A O 1
ATOM 1700 N N . THR A 1 209 ? 20.107 4.673 -7.259 1.00 86.94 209 THR A N 1
ATOM 1701 C CA . THR A 1 209 ? 21.344 3.895 -7.442 1.00 86.94 209 THR A CA 1
ATOM 1702 C C . THR A 1 209 ? 21.298 2.564 -6.693 1.00 86.94 209 THR A C 1
ATOM 1704 O O . THR A 1 209 ? 22.333 1.958 -6.426 1.00 86.94 209 THR A O 1
ATOM 1707 N N . PHE A 1 210 ? 20.110 2.140 -6.267 1.00 90.62 210 PHE A N 1
ATOM 1708 C CA . PHE A 1 210 ? 19.924 0.876 -5.574 1.00 90.62 210 PHE A CA 1
ATOM 1709 C C . PHE A 1 210 ? 20.075 -0.291 -6.552 1.00 90.62 210 PHE A C 1
ATOM 1711 O O . PHE A 1 210 ? 19.459 -0.284 -7.609 1.00 90.62 210 PHE A O 1
ATOM 1718 N N . GLU A 1 211 ? 20.850 -1.309 -6.180 1.00 91.00 211 GLU A N 1
ATOM 1719 C CA . GLU A 1 211 ? 21.060 -2.510 -6.995 1.00 91.00 211 GLU A CA 1
ATOM 1720 C C . GLU A 1 211 ? 20.298 -3.695 -6.381 1.00 91.00 211 GLU A C 1
ATOM 1722 O O . GLU A 1 211 ? 20.820 -4.376 -5.490 1.00 91.00 211 GLU A O 1
ATOM 1727 N N . PRO A 1 212 ? 19.044 -3.960 -6.803 1.00 93.69 212 PRO A N 1
ATOM 1728 C CA . PRO A 1 212 ? 18.233 -5.010 -6.191 1.00 93.69 212 PRO A CA 1
ATOM 1729 C C . PRO A 1 212 ? 18.825 -6.411 -6.403 1.00 93.69 212 PRO A C 1
ATOM 1731 O O . PRO A 1 212 ? 18.713 -7.262 -5.528 1.00 93.69 212 PRO A O 1
ATOM 1734 N N . TYR A 1 213 ? 19.518 -6.650 -7.517 1.00 93.06 213 TYR A N 1
ATOM 1735 C CA . TYR A 1 213 ? 20.097 -7.960 -7.837 1.00 93.06 213 TYR A CA 1
ATOM 1736 C C . TYR A 1 213 ? 21.320 -8.331 -6.984 1.00 93.06 213 TYR A C 1
ATOM 1738 O O . TYR A 1 213 ? 21.676 -9.506 -6.901 1.00 93.06 213 TYR A O 1
ATOM 1746 N N . GLU A 1 214 ? 21.955 -7.351 -6.339 1.00 90.12 214 GLU A N 1
ATOM 1747 C CA . GLU A 1 214 ? 23.100 -7.558 -5.440 1.00 90.12 214 GLU A CA 1
ATOM 1748 C C . GLU A 1 214 ? 22.697 -7.508 -3.957 1.00 90.12 214 GLU A C 1
ATOM 1750 O O . GLU A 1 214 ? 23.520 -7.709 -3.058 1.00 90.12 214 GLU A O 1
ATOM 1755 N N . TYR A 1 215 ? 21.419 -7.249 -3.671 1.00 91.00 215 TYR A N 1
ATOM 1756 C CA . TYR A 1 215 ? 20.938 -7.071 -2.312 1.00 91.00 215 TYR A CA 1
ATOM 1757 C C . TYR A 1 215 ? 20.893 -8.395 -1.529 1.00 91.00 215 TYR A C 1
ATOM 1759 O O . TYR A 1 215 ? 20.483 -9.446 -2.022 1.00 91.00 215 TYR A O 1
ATOM 1767 N N . ASN A 1 216 ? 21.284 -8.358 -0.250 1.00 90.00 216 ASN A N 1
ATOM 1768 C CA . ASN A 1 216 ? 21.247 -9.539 0.613 1.00 90.00 216 ASN A CA 1
ATOM 1769 C C . ASN A 1 216 ? 19.859 -9.744 1.243 1.00 90.00 216 ASN A C 1
ATOM 1771 O O . ASN A 1 216 ? 19.547 -9.201 2.304 1.00 90.00 216 ASN A O 1
ATOM 1775 N N . TYR A 1 217 ? 19.064 -10.624 0.637 1.00 89.38 217 TYR A N 1
ATOM 1776 C CA . TYR A 1 217 ? 17.704 -10.945 1.081 1.00 89.38 217 TYR A CA 1
ATOM 1777 C C . TYR A 1 217 ? 17.605 -11.880 2.302 1.00 89.38 217 TYR A C 1
ATOM 1779 O O . TYR A 1 217 ? 16.499 -12.167 2.758 1.00 89.38 217 TYR A O 1
ATOM 1787 N N . LYS A 1 218 ? 18.717 -12.368 2.874 1.00 83.38 218 LYS A N 1
ATOM 1788 C CA . LYS A 1 218 ? 18.659 -13.351 3.977 1.00 83.38 218 LYS A CA 1
ATOM 1789 C C . LYS A 1 218 ? 18.199 -12.756 5.312 1.00 83.38 218 LYS A C 1
ATOM 1791 O O . LYS A 1 218 ? 17.613 -13.475 6.112 1.00 83.38 218 LYS A O 1
ATOM 1796 N N . ASN A 1 219 ? 18.444 -11.465 5.550 1.00 77.75 219 ASN A N 1
ATOM 1797 C CA . ASN A 1 219 ? 18.201 -10.804 6.841 1.00 77.75 219 ASN A CA 1
ATOM 1798 C C . ASN A 1 219 ? 17.454 -9.471 6.685 1.00 77.75 219 ASN A C 1
ATOM 1800 O O . ASN A 1 219 ? 17.800 -8.468 7.312 1.00 77.75 219 ASN A O 1
ATOM 1804 N N . VAL A 1 220 ? 16.433 -9.441 5.829 1.00 80.00 220 VAL A N 1
ATOM 1805 C CA . VAL A 1 220 ? 15.651 -8.220 5.614 1.00 80.00 220 VAL A CA 1
ATOM 1806 C C . VAL A 1 220 ? 14.813 -7.904 6.851 1.00 80.00 220 VAL A C 1
ATOM 1808 O O . VAL A 1 220 ? 13.917 -8.661 7.232 1.00 80.00 220 VAL A O 1
ATOM 1811 N N . SER A 1 221 ? 15.078 -6.745 7.452 1.00 69.06 221 SER A N 1
ATOM 1812 C CA . SER A 1 221 ? 14.173 -6.104 8.406 1.00 69.06 221 SER A CA 1
ATOM 1813 C C . SER A 1 221 ? 13.394 -5.009 7.669 1.00 69.06 221 SER A C 1
ATOM 1815 O O . SER A 1 221 ? 13.993 -4.144 7.040 1.00 69.06 221 SER A O 1
ATOM 1817 N N . GLY A 1 222 ? 12.057 -5.063 7.692 1.00 80.25 222 GLY A N 1
ATOM 1818 C CA . GLY A 1 222 ? 11.213 -4.089 6.982 1.00 80.25 222 GLY A CA 1
ATOM 1819 C C . GLY A 1 222 ? 10.964 -4.428 5.511 1.00 80.25 222 GLY A C 1
ATOM 1820 O O . GLY A 1 222 ? 11.303 -3.651 4.619 1.00 80.25 222 GLY A O 1
ATOM 1821 N N . TRP A 1 223 ? 10.320 -5.569 5.247 1.00 87.62 223 TRP A N 1
ATOM 1822 C CA . TRP A 1 223 ? 9.949 -5.971 3.885 1.00 87.62 223 TRP A CA 1
ATOM 1823 C C . TRP A 1 223 ? 9.050 -4.944 3.193 1.00 87.62 223 TRP A C 1
ATOM 1825 O O . TRP A 1 223 ? 9.167 -4.768 1.983 1.00 87.62 223 TRP A O 1
ATOM 1835 N N . SER A 1 224 ? 8.192 -4.236 3.936 1.00 92.88 224 SER A N 1
ATOM 1836 C CA . SER A 1 224 ? 7.377 -3.133 3.403 1.00 92.88 224 SER A CA 1
ATOM 1837 C C . SER A 1 224 ? 8.236 -2.045 2.753 1.00 92.88 224 SER A C 1
ATOM 1839 O O . SER A 1 224 ? 7.970 -1.636 1.625 1.00 92.88 224 SER A O 1
ATOM 1841 N N . ILE A 1 225 ? 9.300 -1.627 3.435 1.00 93.75 225 ILE A N 1
ATOM 1842 C CA . ILE A 1 225 ? 10.162 -0.522 3.011 1.00 93.75 225 ILE A CA 1
ATOM 1843 C C . ILE A 1 225 ? 11.044 -0.943 1.836 1.00 93.75 225 ILE A C 1
ATOM 1845 O O . ILE A 1 225 ? 11.121 -0.219 0.847 1.00 93.75 225 ILE A O 1
ATOM 1849 N N . LEU A 1 226 ? 11.637 -2.141 1.894 1.00 94.44 226 LEU A N 1
ATOM 1850 C CA . LEU A 1 226 ? 12.407 -2.687 0.772 1.00 94.44 226 LEU A CA 1
ATOM 1851 C C . LEU A 1 226 ? 11.546 -2.833 -0.491 1.00 94.44 226 LEU A C 1
ATOM 1853 O O . LEU A 1 226 ? 11.990 -2.478 -1.578 1.00 94.44 226 LEU A O 1
ATOM 1857 N N . SER A 1 227 ? 10.307 -3.313 -0.348 1.00 95.88 227 SER A N 1
ATOM 1858 C CA . SER A 1 227 ? 9.399 -3.476 -1.492 1.00 95.88 227 SER A CA 1
ATOM 1859 C C . SER A 1 227 ? 9.054 -2.132 -2.136 1.00 95.88 227 SER A C 1
ATOM 1861 O O . SER A 1 227 ? 9.057 -2.020 -3.358 1.00 95.88 227 SER A O 1
ATOM 1863 N N . LEU A 1 228 ? 8.812 -1.095 -1.323 1.00 95.88 228 LEU A N 1
ATOM 1864 C CA . LEU A 1 228 ? 8.612 0.262 -1.830 1.00 95.88 228 LEU A CA 1
ATOM 1865 C C . LEU A 1 228 ? 9.877 0.802 -2.514 1.00 95.88 228 LEU A C 1
ATOM 1867 O O . LEU A 1 228 ? 9.776 1.419 -3.570 1.00 95.88 228 LEU A O 1
ATOM 1871 N N . LYS A 1 229 ? 11.066 0.543 -1.953 1.00 95.19 229 LYS A N 1
ATOM 1872 C CA . LYS A 1 229 ? 12.343 0.957 -2.552 1.00 95.19 229 LYS A CA 1
ATOM 1873 C C . LYS A 1 229 ? 12.558 0.338 -3.935 1.00 95.19 229 LYS A C 1
ATOM 1875 O O . LYS A 1 229 ? 12.962 1.044 -4.850 1.00 95.19 229 LYS A O 1
ATOM 1880 N N . ILE A 1 230 ? 12.235 -0.947 -4.102 1.00 95.50 230 ILE A N 1
ATOM 1881 C CA . ILE A 1 230 ? 12.289 -1.635 -5.402 1.00 95.50 230 ILE A CA 1
ATOM 1882 C C . ILE A 1 230 ? 11.293 -1.014 -6.393 1.00 95.50 230 ILE A C 1
ATOM 1884 O O . ILE A 1 230 ? 11.645 -0.792 -7.548 1.00 95.50 230 ILE A O 1
ATOM 1888 N N . ALA A 1 231 ? 10.074 -0.682 -5.957 1.00 95.00 231 ALA A N 1
ATOM 1889 C CA . ALA A 1 231 ? 9.089 -0.024 -6.818 1.00 95.00 231 ALA A CA 1
ATOM 1890 C C . ALA A 1 231 ? 9.536 1.382 -7.265 1.00 95.00 231 ALA A C 1
ATOM 1892 O O . ALA A 1 231 ? 9.375 1.746 -8.428 1.00 95.00 231 ALA A O 1
ATOM 1893 N N . LEU A 1 232 ? 10.145 2.155 -6.362 1.00 92.56 232 LEU A N 1
ATOM 1894 C CA . LEU A 1 232 ? 10.731 3.462 -6.669 1.00 92.56 232 LEU A CA 1
ATOM 1895 C C . LEU A 1 232 ? 11.914 3.351 -7.641 1.00 92.56 232 LEU A C 1
ATOM 1897 O O . LEU A 1 232 ? 11.994 4.112 -8.605 1.00 92.56 232 LEU A O 1
ATOM 1901 N N . TRP A 1 233 ? 12.797 2.373 -7.423 1.00 92.50 233 TRP A N 1
ATOM 1902 C CA . TRP A 1 233 ? 13.876 2.037 -8.351 1.00 92.50 233 TRP A CA 1
ATOM 1903 C C . TRP A 1 233 ? 13.329 1.686 -9.742 1.00 92.50 233 TRP A C 1
ATOM 1905 O O . TRP A 1 233 ? 13.798 2.213 -10.747 1.00 92.50 233 TRP A O 1
ATOM 1915 N N . ALA A 1 234 ? 12.275 0.874 -9.822 1.00 91.69 234 ALA A N 1
ATOM 1916 C CA . ALA A 1 234 ? 11.644 0.536 -11.095 1.00 91.69 234 ALA A CA 1
ATOM 1917 C C . ALA A 1 234 ? 11.105 1.778 -11.815 1.00 91.69 234 ALA A C 1
ATOM 1919 O O . ALA A 1 234 ? 11.352 1.957 -13.009 1.00 91.69 234 ALA A O 1
ATOM 1920 N N . LEU A 1 235 ? 10.436 2.682 -11.089 1.00 87.50 235 LEU A N 1
ATOM 1921 C CA . LEU A 1 235 ? 9.969 3.934 -11.678 1.00 87.50 235 LEU A CA 1
ATOM 1922 C C . LEU A 1 235 ? 11.141 4.757 -12.243 1.00 87.50 235 LEU A C 1
ATOM 1924 O O . LEU A 1 235 ? 11.037 5.241 -13.371 1.00 87.50 235 LEU A O 1
ATOM 1928 N N . ASN A 1 236 ? 12.265 4.867 -11.524 1.00 86.00 236 ASN A N 1
ATOM 1929 C CA . ASN A 1 236 ? 13.475 5.547 -12.014 1.00 86.00 236 ASN A CA 1
ATOM 1930 C C . ASN A 1 236 ? 13.881 5.074 -13.414 1.00 86.00 236 ASN A C 1
ATOM 1932 O O . ASN A 1 236 ? 14.132 5.866 -14.326 1.00 86.00 236 ASN A O 1
ATOM 1936 N N . HIS A 1 237 ? 13.913 3.755 -13.594 1.00 85.44 237 HIS A N 1
ATOM 1937 C CA . HIS A 1 237 ? 14.376 3.138 -14.829 1.00 85.44 237 HIS A CA 1
ATOM 1938 C C . HIS A 1 237 ? 13.338 3.179 -15.959 1.00 85.44 237 HIS A C 1
ATOM 1940 O O . HIS A 1 237 ? 13.733 3.190 -17.134 1.00 85.44 237 HIS A O 1
ATOM 1946 N N . SER A 1 238 ? 12.049 3.299 -15.619 1.00 86.44 238 SER A N 1
ATOM 1947 C CA . SER A 1 238 ? 10.948 3.421 -16.587 1.00 86.44 238 SER A CA 1
ATOM 1948 C C . SER A 1 238 ? 10.942 4.749 -17.350 1.00 86.44 238 SER A C 1
ATOM 1950 O O . SER A 1 238 ? 10.552 4.793 -18.516 1.00 86.44 238 SER A O 1
ATOM 1952 N N . LEU A 1 239 ? 11.455 5.813 -16.722 1.00 73.75 239 LEU A N 1
ATOM 1953 C CA . LEU A 1 239 ? 11.386 7.202 -17.191 1.00 73.75 239 LEU A CA 1
ATOM 1954 C C . LEU A 1 239 ? 12.486 7.620 -18.173 1.00 73.75 239 LEU A C 1
ATOM 1956 O O . LEU A 1 239 ? 12.433 8.706 -18.752 1.00 73.75 239 LEU A O 1
ATOM 1960 N N . SER A 1 240 ? 13.527 6.808 -18.334 1.00 56.53 240 SER A N 1
ATOM 1961 C CA . SER A 1 240 ? 14.758 7.234 -19.000 1.00 56.53 240 SER A CA 1
ATOM 1962 C C . SER A 1 240 ? 14.655 7.226 -20.534 1.00 56.53 240 SER A C 1
ATOM 1964 O O . SER A 1 240 ? 15.089 6.268 -21.166 1.00 56.53 240 SER A O 1
ATOM 1966 N N . ILE A 1 241 ? 14.057 8.286 -21.097 1.00 46.84 241 ILE A N 1
ATOM 1967 C CA . ILE A 1 241 ? 14.579 9.244 -22.104 1.00 46.84 241 ILE A CA 1
ATOM 1968 C C . ILE A 1 241 ? 13.551 10.396 -22.177 1.00 46.84 241 ILE A C 1
ATOM 1970 O O . ILE A 1 241 ? 12.410 10.189 -22.583 1.00 46.84 241 ILE A O 1
ATOM 1974 N N . ARG A 1 242 ? 13.944 11.634 -21.828 1.00 44.81 242 ARG A N 1
ATOM 1975 C CA . ARG A 1 242 ? 13.174 12.826 -22.232 1.00 44.81 242 ARG A CA 1
ATOM 1976 C C . ARG A 1 242 ? 13.410 13.077 -23.718 1.00 44.81 242 ARG A C 1
ATOM 1978 O O . ARG A 1 242 ? 14.550 13.223 -24.155 1.00 44.81 242 ARG A O 1
ATOM 1985 N N . THR A 1 243 ? 12.327 13.211 -24.470 1.00 35.28 243 THR A N 1
ATOM 1986 C CA . THR A 1 243 ? 12.312 13.895 -25.763 1.00 35.28 243 THR A CA 1
ATOM 1987 C C . THR A 1 243 ? 12.876 15.311 -25.613 1.00 35.28 243 THR A C 1
ATOM 1989 O O . THR A 1 243 ? 12.434 16.079 -24.756 1.00 35.28 243 THR A O 1
ATOM 1992 N N . PHE A 1 244 ? 13.853 15.655 -26.451 1.00 32.56 244 PHE A N 1
ATOM 1993 C CA . PHE A 1 244 ? 14.349 17.019 -26.634 1.00 32.56 244 PHE A CA 1
ATOM 1994 C C . PHE A 1 244 ? 13.178 17.944 -27.009 1.00 32.56 244 PHE A C 1
ATOM 1996 O O . PHE A 1 244 ? 12.581 17.773 -28.068 1.00 32.56 244 PHE A O 1
ATOM 2003 N N . ASN A 1 245 ? 12.868 18.938 -26.174 1.00 34.28 245 ASN A N 1
ATOM 2004 C CA . ASN A 1 245 ? 12.080 20.100 -26.583 1.00 34.28 245 ASN A CA 1
ATOM 2005 C C . ASN A 1 245 ? 13.035 21.296 -26.644 1.00 34.28 245 ASN A C 1
ATOM 2007 O O . ASN A 1 245 ? 13.531 21.754 -25.618 1.00 34.28 245 ASN A O 1
ATOM 2011 N N . ASN A 1 246 ? 13.304 21.790 -27.852 1.00 38.94 246 ASN A N 1
ATOM 2012 C CA . ASN A 1 246 ? 14.335 22.792 -28.154 1.00 38.94 246 ASN A CA 1
ATOM 2013 C C . ASN A 1 246 ? 14.108 24.201 -27.557 1.00 38.94 246 ASN A C 1
ATOM 2015 O O . ASN A 1 246 ? 14.859 25.108 -27.897 1.00 38.94 246 ASN A O 1
ATOM 2019 N N . ASN A 1 247 ? 13.122 24.418 -26.675 1.00 45.41 247 ASN A N 1
ATOM 2020 C CA . ASN A 1 247 ? 12.666 25.773 -26.325 1.00 45.41 247 ASN A CA 1
ATOM 2021 C C . ASN A 1 247 ? 12.654 26.139 -24.826 1.00 45.41 247 ASN A C 1
ATOM 2023 O O . ASN A 1 247 ? 12.188 27.226 -24.494 1.00 45.41 247 ASN A O 1
ATOM 2027 N N . THR A 1 248 ? 13.181 25.319 -23.908 1.00 41.72 248 THR A N 1
ATOM 2028 C CA . THR A 1 248 ? 13.280 25.703 -22.480 1.00 41.72 248 THR A CA 1
ATOM 2029 C C . THR A 1 248 ? 14.567 25.200 -21.827 1.00 41.72 248 THR A C 1
ATOM 2031 O O . THR A 1 248 ? 14.839 24.004 -21.807 1.00 41.72 248 THR A O 1
ATOM 2034 N N . THR A 1 249 ? 15.348 26.126 -21.270 1.00 37.97 249 THR A N 1
ATOM 2035 C CA . THR A 1 249 ? 16.750 25.977 -20.833 1.00 37.97 249 THR A CA 1
ATOM 2036 C C . THR A 1 249 ? 16.960 25.346 -19.447 1.00 37.97 249 THR A C 1
ATOM 2038 O O . THR A 1 249 ? 18.002 25.554 -18.829 1.00 37.97 249 THR A O 1
ATOM 2041 N N . THR A 1 250 ? 16.014 24.565 -18.932 1.00 36.34 250 THR A N 1
ATOM 2042 C CA . THR A 1 250 ? 16.155 23.869 -17.641 1.00 36.34 250 THR A CA 1
ATOM 2043 C C . THR A 1 250 ? 16.060 22.358 -17.826 1.00 36.34 250 THR A C 1
ATOM 2045 O O . THR A 1 250 ? 14.994 21.751 -17.753 1.00 36.34 250 THR A O 1
ATOM 2048 N N . THR A 1 251 ? 17.217 21.745 -18.070 1.00 38.06 251 THR A N 1
ATOM 2049 C CA . THR A 1 251 ? 17.389 20.297 -18.229 1.00 38.06 251 THR A CA 1
ATOM 2050 C C . THR A 1 251 ? 17.912 19.706 -16.920 1.00 38.06 251 THR A C 1
ATOM 2052 O O . THR A 1 251 ? 19.105 19.765 -16.636 1.00 38.06 251 THR A O 1
ATOM 2055 N N . THR A 1 252 ? 17.042 19.122 -16.097 1.00 40.25 252 THR A N 1
ATOM 2056 C CA . THR A 1 252 ? 17.470 18.170 -15.061 1.00 40.25 252 THR A CA 1
ATOM 2057 C C . THR A 1 252 ? 17.694 16.821 -15.733 1.00 40.25 252 THR A C 1
ATOM 2059 O O . THR A 1 252 ? 16.778 16.025 -15.920 1.00 40.25 252 THR A O 1
ATOM 2062 N N . THR A 1 253 ? 18.924 16.598 -16.188 1.00 43.50 253 THR A N 1
ATOM 2063 C CA . THR A 1 253 ? 19.353 15.358 -16.836 1.00 43.50 253 THR A CA 1
ATOM 2064 C C . THR A 1 253 ? 19.534 14.278 -15.769 1.00 43.50 253 THR A C 1
ATOM 2066 O O . THR A 1 253 ? 20.582 14.210 -15.128 1.00 43.50 253 THR A O 1
ATOM 2069 N N . THR A 1 254 ? 18.539 13.415 -15.551 1.00 50.94 254 THR A N 1
ATOM 2070 C CA . THR A 1 254 ? 18.808 12.128 -14.900 1.00 50.94 254 THR A CA 1
ATOM 2071 C C . THR A 1 254 ? 19.595 11.283 -15.899 1.00 50.94 254 THR A C 1
ATOM 2073 O O . THR A 1 254 ? 19.152 11.006 -17.013 1.00 50.94 254 THR A O 1
ATOM 2076 N N . LYS A 1 255 ? 20.844 10.973 -15.557 1.00 55.41 255 LYS A N 1
ATOM 2077 C CA . LYS A 1 255 ? 21.733 10.180 -16.405 1.00 55.41 255 LYS A CA 1
ATOM 2078 C C . LYS A 1 255 ? 21.137 8.775 -16.510 1.00 55.41 255 LYS A C 1
ATOM 2080 O O . LYS A 1 255 ? 21.068 8.076 -15.505 1.00 55.41 255 LYS A O 1
ATOM 2085 N N . PHE A 1 256 ? 20.688 8.379 -17.701 1.00 65.75 256 PHE A N 1
ATOM 2086 C CA . PHE A 1 256 ? 20.267 7.001 -17.939 1.00 65.75 256 PHE A CA 1
ATOM 2087 C C . PHE A 1 256 ? 21.462 6.075 -17.693 1.00 65.75 256 PHE A C 1
ATOM 2089 O O . PHE A 1 256 ? 22.475 6.168 -18.390 1.00 65.75 256 PHE A O 1
ATOM 2096 N N . THR A 1 257 ? 21.335 5.201 -16.699 1.00 73.12 257 THR A N 1
ATOM 2097 C CA . THR A 1 257 ? 22.295 4.132 -16.426 1.00 73.12 257 THR A CA 1
ATOM 2098 C C . THR A 1 257 ? 21.635 2.814 -16.829 1.00 73.12 257 THR A C 1
ATOM 2100 O O . THR A 1 257 ? 20.642 2.432 -16.204 1.00 73.12 257 THR A O 1
ATOM 2103 N N . PRO A 1 258 ? 22.123 2.139 -17.887 1.00 82.00 258 PRO A N 1
ATOM 2104 C CA . PRO A 1 258 ? 21.592 0.845 -18.291 1.00 82.00 258 PRO A CA 1
ATOM 2105 C C . PRO A 1 258 ? 21.762 -0.189 -17.178 1.00 82.00 258 PRO A C 1
ATOM 2107 O O . PRO A 1 258 ? 22.868 -0.348 -16.652 1.00 82.00 258 PRO A O 1
ATOM 2110 N N . ILE A 1 259 ? 20.692 -0.920 -16.863 1.00 86.31 259 ILE A N 1
ATOM 2111 C CA . ILE A 1 259 ? 20.747 -2.013 -15.884 1.00 86.31 259 ILE A CA 1
ATOM 2112 C C . ILE A 1 259 ? 21.546 -3.160 -16.503 1.00 86.31 259 ILE A C 1
ATOM 2114 O O . ILE A 1 259 ? 21.192 -3.646 -17.577 1.00 86.31 259 ILE A O 1
ATOM 2118 N N . GLN A 1 260 ? 22.622 -3.582 -15.846 1.00 87.31 260 GLN A N 1
ATOM 2119 C CA . GLN A 1 260 ? 23.435 -4.698 -16.323 1.00 87.31 260 GLN A CA 1
ATOM 2120 C C . GLN A 1 260 ? 22.777 -6.027 -15.958 1.00 87.31 260 GLN A C 1
ATOM 2122 O O . GLN A 1 260 ? 22.246 -6.171 -14.861 1.00 87.31 260 GLN A O 1
ATOM 2127 N N . ALA A 1 261 ? 22.829 -6.998 -16.872 1.00 87.94 261 ALA A N 1
ATOM 2128 C CA . ALA A 1 261 ? 22.329 -8.341 -16.604 1.00 87.94 261 ALA A CA 1
ATOM 2129 C C . ALA A 1 261 ? 23.208 -9.031 -15.549 1.00 87.94 261 ALA A C 1
ATOM 2131 O O . A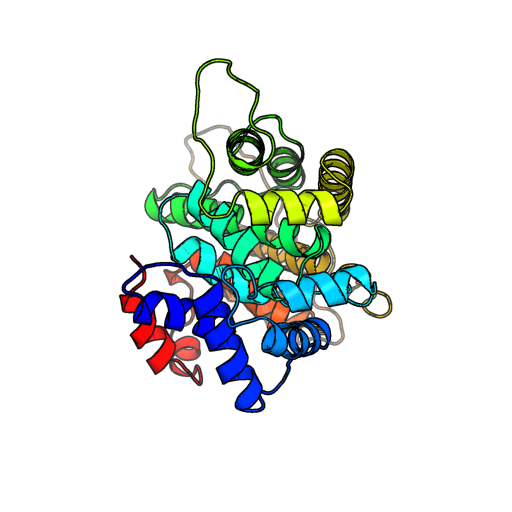LA A 1 261 ? 24.408 -9.209 -15.786 1.00 87.94 261 ALA A O 1
ATOM 2132 N N . PRO A 1 262 ? 22.642 -9.487 -14.421 1.00 90.69 262 PRO A N 1
ATOM 2133 C CA . PRO A 1 262 ? 23.330 -10.437 -13.563 1.00 90.69 262 PRO A CA 1
ATOM 2134 C C . PRO A 1 262 ? 23.608 -11.727 -14.338 1.00 90.69 262 PRO A C 1
ATOM 2136 O O . PRO A 1 262 ? 22.758 -12.204 -15.087 1.00 90.69 262 PRO A O 1
ATOM 2139 N N . SER A 1 263 ? 24.771 -12.341 -14.115 1.00 90.38 263 SER A N 1
ATOM 2140 C CA . SER A 1 263 ? 25.231 -13.518 -14.877 1.00 90.38 263 SER A CA 1
ATOM 2141 C C . SER A 1 263 ? 24.315 -14.748 -14.802 1.00 90.38 263 SER A C 1
ATOM 2143 O O . SER A 1 263 ? 24.446 -15.660 -15.613 1.00 90.38 263 SER A O 1
ATOM 2145 N N . HIS A 1 264 ? 23.410 -14.795 -13.823 1.00 89.75 264 HIS A N 1
ATOM 2146 C CA . HIS A 1 264 ? 22.468 -15.892 -13.595 1.00 89.75 264 HIS A CA 1
ATOM 2147 C C . HIS A 1 264 ? 21.055 -15.615 -14.141 1.00 89.75 264 HIS A C 1
ATOM 2149 O O . HIS A 1 264 ? 20.178 -16.466 -14.000 1.00 89.75 264 HIS A O 1
ATOM 2155 N N . LEU A 1 265 ? 20.819 -14.440 -14.732 1.00 93.06 265 LEU A N 1
ATOM 2156 C CA . LEU A 1 265 ? 19.537 -14.039 -15.309 1.00 93.06 265 LEU A CA 1
ATOM 2157 C C . LEU A 1 265 ? 19.610 -14.015 -16.843 1.00 93.06 265 LEU A C 1
ATOM 2159 O O . LEU A 1 265 ? 20.697 -13.892 -17.410 1.00 93.06 265 LEU A O 1
ATOM 2163 N N . PRO A 1 266 ? 18.468 -14.144 -17.544 1.00 91.94 266 PRO A N 1
ATOM 2164 C CA . PRO A 1 266 ? 18.446 -14.024 -18.998 1.00 91.94 266 PRO A CA 1
ATOM 2165 C C . PRO A 1 266 ? 18.960 -12.649 -19.437 1.00 91.94 266 PRO A C 1
ATOM 2167 O O . PRO A 1 266 ? 18.569 -11.638 -18.866 1.00 91.94 266 PRO A O 1
ATOM 2170 N N . GLU A 1 267 ? 19.795 -12.598 -20.478 1.00 91.94 267 GLU A N 1
ATOM 2171 C CA . GLU A 1 267 ? 20.396 -11.338 -20.949 1.00 91.94 267 GLU A CA 1
ATOM 2172 C C . GLU A 1 267 ? 19.430 -10.447 -21.743 1.00 91.94 267 GLU A C 1
ATOM 2174 O O . GLU A 1 267 ? 19.599 -9.229 -21.769 1.00 91.94 267 GLU A O 1
ATOM 2179 N N . TRP A 1 268 ? 18.442 -11.038 -22.425 1.00 91.88 268 TRP A N 1
ATOM 2180 C CA . TRP A 1 268 ? 17.596 -10.327 -23.391 1.00 91.88 268 TRP A CA 1
ATOM 2181 C C . TRP A 1 268 ? 16.849 -9.101 -22.821 1.00 91.88 268 TRP A C 1
ATOM 2183 O O . TRP A 1 268 ? 16.967 -8.044 -23.444 1.00 91.88 268 TRP A O 1
ATOM 2193 N N . PRO A 1 269 ? 16.210 -9.127 -21.628 1.00 89.50 269 PRO A N 1
ATOM 2194 C CA . PRO A 1 269 ? 15.475 -7.959 -21.146 1.00 89.50 269 PRO A CA 1
ATOM 2195 C C . PRO A 1 269 ? 16.433 -6.815 -20.775 1.00 89.50 269 PRO A C 1
ATOM 2197 O O . PRO A 1 269 ? 16.114 -5.640 -20.929 1.00 89.50 269 PRO A O 1
ATOM 2200 N N . PHE A 1 270 ? 17.659 -7.136 -20.353 1.00 91.44 270 PHE A N 1
ATOM 2201 C CA . PHE A 1 270 ? 18.696 -6.146 -20.056 1.00 91.44 270 PHE A CA 1
ATOM 2202 C C . PHE A 1 270 ? 19.373 -5.604 -21.320 1.00 91.44 270 PHE A C 1
ATOM 2204 O O . PHE A 1 270 ? 19.908 -4.501 -21.299 1.00 91.44 270 PHE A O 1
ATOM 2211 N N . LYS A 1 271 ? 19.359 -6.330 -22.441 1.00 89.56 271 LYS A N 1
ATOM 2212 C CA . LYS A 1 271 ? 19.792 -5.769 -23.731 1.00 89.56 271 LYS A CA 1
ATOM 2213 C C . LYS A 1 271 ? 18.750 -4.804 -24.292 1.00 89.56 271 LYS A C 1
ATOM 2215 O O . LYS A 1 271 ? 19.123 -3.775 -24.846 1.00 89.56 271 LYS A O 1
ATOM 2220 N N . GLU A 1 272 ? 17.472 -5.123 -24.117 1.00 90.00 272 GLU A N 1
ATOM 2221 C CA . GLU A 1 272 ? 16.350 -4.328 -24.628 1.00 90.00 272 GLU A CA 1
ATOM 2222 C C . GLU A 1 272 ? 16.086 -3.055 -23.811 1.00 90.00 272 GLU A C 1
ATOM 2224 O O . GLU A 1 272 ? 15.650 -2.055 -24.373 1.00 90.00 272 GLU A O 1
ATOM 2229 N N . GLN A 1 273 ? 16.407 -3.052 -22.509 1.00 89.38 273 GLN A N 1
ATOM 2230 C CA . GLN A 1 273 ? 16.194 -1.907 -21.608 1.00 89.38 273 GLN A CA 1
ATOM 2231 C C . GLN A 1 273 ? 14.745 -1.359 -21.649 1.00 89.38 273 GLN A C 1
ATOM 2233 O O . GLN A 1 273 ? 14.575 -0.143 -21.822 1.00 89.38 273 GLN A O 1
ATOM 2238 N N . PRO A 1 274 ? 13.711 -2.214 -21.464 1.00 89.00 274 PRO A N 1
ATOM 2239 C CA . PRO A 1 274 ? 12.305 -1.839 -21.585 1.00 89.00 274 PRO A CA 1
ATOM 2240 C C . PRO A 1 274 ? 11.926 -0.651 -20.700 1.00 89.00 274 PRO A C 1
ATOM 2242 O O . PRO A 1 274 ? 12.469 -0.447 -19.604 1.00 89.00 274 PRO A O 1
ATOM 2245 N N . LYS A 1 275 ? 10.970 0.136 -21.197 1.00 86.69 275 LYS A N 1
ATOM 2246 C CA . LYS A 1 275 ? 10.521 1.413 -20.624 1.00 86.69 275 LYS A CA 1
ATOM 2247 C C . LYS A 1 275 ? 9.034 1.392 -20.317 1.00 86.69 275 LYS A C 1
ATOM 2249 O O . LYS A 1 275 ? 8.321 0.461 -20.679 1.00 86.69 275 LYS A O 1
ATOM 2254 N N . GLY A 1 276 ? 8.566 2.442 -19.648 1.00 88.44 276 GLY A N 1
ATOM 2255 C CA . GLY A 1 276 ? 7.161 2.543 -19.286 1.00 88.44 276 GLY A CA 1
ATOM 2256 C C . GLY A 1 276 ? 6.740 1.405 -18.358 1.00 88.44 276 GLY A C 1
ATOM 2257 O O . GLY A 1 276 ? 7.476 1.016 -17.449 1.00 88.44 276 GLY A O 1
ATOM 2258 N N . PHE A 1 277 ? 5.564 0.837 -18.617 1.00 92.31 277 PHE A N 1
ATOM 2259 C CA . PHE A 1 277 ? 5.061 -0.303 -17.854 1.00 92.31 277 PHE A CA 1
ATOM 2260 C C . PHE A 1 277 ? 5.934 -1.561 -18.002 1.00 92.31 277 PHE A C 1
ATOM 2262 O O . PHE A 1 277 ? 6.086 -2.315 -17.043 1.00 92.31 277 PHE A O 1
ATOM 2269 N N . GLU A 1 278 ? 6.574 -1.775 -19.157 1.00 92.19 278 GLU A N 1
ATOM 2270 C CA . GLU A 1 278 ? 7.389 -2.973 -19.413 1.00 92.19 278 GLU A CA 1
ATOM 2271 C C . GLU A 1 278 ? 8.618 -3.073 -18.499 1.00 92.19 278 GLU A C 1
ATOM 2273 O O . GLU A 1 278 ? 9.122 -4.169 -18.258 1.00 92.19 278 GLU A O 1
ATOM 2278 N N . THR A 1 279 ? 9.063 -1.962 -17.897 1.00 92.69 279 THR A N 1
ATOM 2279 C CA . THR A 1 279 ? 10.103 -1.957 -16.853 1.00 92.69 279 THR A CA 1
ATOM 2280 C C . THR A 1 279 ? 9.759 -2.871 -15.668 1.00 92.69 279 THR A C 1
ATOM 2282 O O . THR A 1 279 ? 10.660 -3.330 -14.963 1.00 92.69 279 THR A O 1
ATOM 2285 N N . LEU A 1 280 ? 8.479 -3.218 -15.476 1.00 95.19 280 LEU A N 1
ATOM 2286 C CA . LEU A 1 280 ? 8.027 -4.207 -14.496 1.00 95.19 280 LEU A CA 1
ATOM 2287 C C . LEU A 1 280 ? 8.731 -5.570 -14.641 1.00 95.19 280 LEU A C 1
ATOM 2289 O O . LEU A 1 280 ? 8.905 -6.265 -13.639 1.00 95.19 280 LEU A O 1
ATOM 2293 N N . VAL A 1 281 ? 9.211 -5.938 -15.838 1.00 94.88 281 VAL A N 1
ATOM 2294 C CA . VAL A 1 281 ? 9.987 -7.176 -16.034 1.00 94.88 281 VAL A CA 1
ATOM 2295 C C . VAL A 1 281 ? 11.235 -7.210 -15.151 1.00 94.88 281 VAL A C 1
ATOM 2297 O O . VAL A 1 281 ? 11.542 -8.244 -14.561 1.00 94.88 281 VAL A O 1
ATOM 2300 N N . PHE A 1 282 ? 11.914 -6.072 -14.971 1.00 95.00 282 PHE A N 1
ATOM 2301 C CA . PHE A 1 282 ? 13.082 -5.990 -14.098 1.00 95.00 282 PHE A CA 1
ATOM 2302 C C . PHE A 1 282 ? 12.712 -6.228 -12.638 1.00 95.00 282 PHE A C 1
ATOM 2304 O O . PHE A 1 282 ? 13.453 -6.886 -11.921 1.00 95.00 282 PHE A O 1
ATOM 2311 N N . VAL A 1 283 ? 11.541 -5.758 -12.207 1.00 95.75 283 VAL A N 1
ATOM 2312 C CA . VAL A 1 283 ? 11.046 -5.962 -10.839 1.00 95.75 283 VAL A CA 1
ATOM 2313 C C . VAL A 1 283 ? 10.796 -7.436 -10.554 1.00 95.75 283 VAL A C 1
ATOM 2315 O O . VAL A 1 283 ? 11.174 -7.934 -9.497 1.00 95.75 283 VAL A O 1
ATOM 2318 N N . VAL A 1 284 ? 10.184 -8.145 -11.501 1.00 94.25 284 VAL A N 1
ATOM 2319 C CA . VAL A 1 284 ? 9.903 -9.580 -11.365 1.00 94.25 284 VAL A CA 1
ATOM 2320 C C . VAL A 1 284 ? 11.208 -10.383 -11.347 1.00 94.25 284 VAL A C 1
ATOM 2322 O O . VAL A 1 284 ? 11.360 -11.309 -10.550 1.00 94.25 284 VAL A O 1
ATOM 2325 N N . LEU A 1 285 ? 12.182 -9.992 -12.174 1.00 95.56 285 LEU A N 1
ATOM 2326 C CA . LEU A 1 285 ? 13.493 -10.639 -12.261 1.00 95.56 285 LEU A CA 1
ATOM 2327 C C . LEU A 1 285 ? 14.371 -10.453 -11.014 1.00 95.56 285 LEU A C 1
ATOM 2329 O O . LEU A 1 285 ? 15.319 -11.216 -10.845 1.00 95.56 285 LEU A O 1
ATOM 2333 N N . VAL A 1 286 ? 14.055 -9.506 -10.120 1.00 94.38 286 VAL A N 1
ATOM 2334 C CA . VAL A 1 286 ? 14.711 -9.398 -8.800 1.00 94.38 286 VAL A CA 1
ATOM 2335 C C . VAL A 1 286 ? 14.570 -10.700 -8.000 1.00 94.38 286 VAL A C 1
ATOM 2337 O O . VAL A 1 286 ? 15.448 -11.049 -7.211 1.00 94.38 286 VAL A O 1
ATOM 2340 N N . GLY A 1 287 ? 13.477 -11.444 -8.197 1.00 91.25 287 GLY A N 1
ATOM 2341 C CA . GLY A 1 287 ? 13.194 -12.649 -7.426 1.00 91.25 287 GLY A CA 1
ATOM 2342 C C . GLY A 1 287 ? 12.828 -12.338 -5.971 1.00 91.25 287 GLY A C 1
ATOM 2343 O O . GLY A 1 287 ? 12.249 -11.297 -5.663 1.00 91.25 287 GLY A O 1
ATOM 2344 N N . ALA A 1 288 ? 13.140 -13.268 -5.064 1.00 90.19 288 ALA A N 1
ATOM 2345 C CA . ALA A 1 288 ? 12.762 -13.230 -3.649 1.00 90.19 288 ALA A CA 1
ATOM 2346 C C . ALA A 1 288 ? 11.239 -13.132 -3.418 1.00 90.19 288 ALA A C 1
ATOM 2348 O O . ALA A 1 288 ? 10.582 -14.161 -3.309 1.00 90.19 288 ALA A O 1
ATOM 2349 N N . ASN A 1 289 ? 10.680 -11.922 -3.343 1.00 92.25 289 ASN A N 1
ATOM 2350 C CA . ASN A 1 289 ? 9.249 -11.660 -3.137 1.00 92.25 289 ASN A CA 1
ATOM 2351 C C . ASN A 1 289 ? 8.652 -10.956 -4.373 1.00 92.25 289 ASN A C 1
ATOM 2353 O O . ASN A 1 289 ? 8.045 -9.886 -4.282 1.00 92.25 289 ASN A O 1
ATOM 2357 N N . ALA A 1 290 ? 8.948 -11.524 -5.547 1.00 93.69 290 ALA A N 1
ATOM 2358 C CA . ALA A 1 290 ? 8.738 -10.913 -6.858 1.00 93.69 290 ALA A CA 1
ATOM 2359 C C . ALA A 1 290 ? 7.266 -10.624 -7.177 1.00 93.69 290 ALA A C 1
ATOM 2361 O O . ALA A 1 290 ? 6.967 -9.616 -7.812 1.00 93.69 290 ALA A O 1
ATOM 2362 N N . ASP A 1 291 ? 6.347 -11.470 -6.715 1.00 94.25 291 ASP A N 1
ATOM 2363 C CA . ASP A 1 291 ? 4.903 -11.270 -6.840 1.00 94.25 291 ASP A CA 1
ATOM 2364 C C . ASP A 1 291 ? 4.454 -9.999 -6.105 1.00 94.25 291 ASP A C 1
ATOM 2366 O O . ASP A 1 291 ? 3.769 -9.150 -6.677 1.00 94.25 291 ASP A O 1
ATOM 2370 N N . THR A 1 292 ? 4.919 -9.807 -4.868 1.00 95.25 292 THR A N 1
ATOM 2371 C CA . THR A 1 292 ? 4.633 -8.599 -4.093 1.00 95.25 292 THR A CA 1
ATOM 2372 C C . THR A 1 292 ? 5.303 -7.374 -4.705 1.00 95.25 292 THR A C 1
ATOM 2374 O O . THR A 1 292 ? 4.678 -6.316 -4.803 1.00 95.25 292 THR A O 1
ATOM 2377 N N . TYR A 1 293 ? 6.564 -7.489 -5.132 1.00 96.62 293 TYR A N 1
ATOM 2378 C CA . TYR A 1 293 ? 7.261 -6.380 -5.785 1.00 96.62 293 TYR A CA 1
ATOM 2379 C C . TYR A 1 293 ? 6.532 -5.948 -7.056 1.00 96.62 293 TYR A C 1
ATOM 2381 O O . TYR A 1 293 ? 6.290 -4.755 -7.242 1.00 96.62 293 TYR A O 1
ATOM 2389 N N . GLY A 1 294 ? 6.111 -6.916 -7.873 1.00 96.75 294 GLY A N 1
ATOM 2390 C CA . GLY A 1 294 ? 5.325 -6.691 -9.076 1.00 96.75 294 GLY A CA 1
ATOM 2391 C C . GLY A 1 294 ? 3.968 -6.053 -8.782 1.00 96.75 294 GLY A C 1
ATOM 2392 O O . GLY A 1 294 ? 3.593 -5.101 -9.454 1.00 96.75 294 GLY A O 1
ATOM 2393 N N . ALA A 1 295 ? 3.256 -6.492 -7.739 1.00 96.38 295 ALA A N 1
ATOM 2394 C CA . ALA A 1 295 ? 1.970 -5.904 -7.353 1.00 96.38 295 ALA A CA 1
ATOM 2395 C C . ALA A 1 295 ? 2.090 -4.429 -6.919 1.00 96.38 295 ALA A C 1
ATOM 2397 O O . ALA A 1 295 ? 1.217 -3.615 -7.219 1.00 96.38 295 ALA A O 1
ATOM 2398 N N . ILE A 1 296 ? 3.177 -4.072 -6.228 1.00 97.56 296 ILE A N 1
ATOM 2399 C CA . ILE A 1 296 ? 3.426 -2.700 -5.762 1.00 97.56 296 ILE A CA 1
ATOM 2400 C C . ILE A 1 296 ? 3.890 -1.823 -6.927 1.00 97.56 296 ILE A C 1
ATOM 2402 O O . ILE A 1 296 ? 3.290 -0.786 -7.192 1.00 97.56 296 ILE A O 1
ATOM 2406 N N . ALA A 1 297 ? 4.931 -2.248 -7.648 1.00 96.50 297 ALA A N 1
ATOM 2407 C CA . ALA A 1 297 ? 5.470 -1.493 -8.773 1.00 96.50 297 ALA A CA 1
ATOM 2408 C C . ALA A 1 297 ? 4.467 -1.391 -9.928 1.00 96.50 297 ALA A C 1
ATOM 2410 O O . ALA A 1 297 ? 4.342 -0.334 -10.531 1.00 96.50 297 ALA A O 1
ATOM 2411 N N . GLY A 1 298 ? 3.718 -2.457 -10.211 1.00 96.12 298 GLY A N 1
ATOM 2412 C CA . GLY A 1 298 ? 2.728 -2.508 -11.282 1.00 96.12 298 GLY A CA 1
ATOM 2413 C C . GLY A 1 298 ? 1.554 -1.561 -11.054 1.00 96.12 298 GLY A C 1
ATOM 2414 O O . GLY A 1 298 ? 1.134 -0.899 -11.996 1.00 96.12 298 GLY A O 1
ATOM 2415 N N . ALA A 1 299 ? 1.068 -1.413 -9.815 1.00 94.44 299 ALA A N 1
ATOM 2416 C CA . ALA A 1 299 ? 0.050 -0.405 -9.503 1.00 94.44 299 ALA A CA 1
ATOM 2417 C C . ALA A 1 299 ? 0.554 1.013 -9.806 1.00 94.44 299 ALA A C 1
ATOM 2419 O O . ALA A 1 299 ? -0.167 1.840 -10.362 1.00 94.44 299 ALA A O 1
ATOM 2420 N N . PHE A 1 300 ? 1.815 1.270 -9.467 1.00 85.81 300 PHE A N 1
ATOM 2421 C CA . PHE A 1 300 ? 2.429 2.569 -9.662 1.00 85.81 300 PHE A CA 1
ATOM 2422 C C . PHE A 1 300 ? 2.728 2.869 -11.138 1.00 85.81 300 PHE A C 1
ATOM 2424 O O . PHE A 1 300 ? 2.359 3.927 -11.643 1.00 85.81 300 PHE A O 1
ATOM 2431 N N . LEU A 1 301 ? 3.332 1.916 -11.852 1.00 91.81 301 LEU A N 1
ATOM 2432 C CA . LEU A 1 301 ? 3.613 2.013 -13.283 1.00 91.81 301 LEU A CA 1
ATOM 2433 C C . LEU A 1 301 ? 2.329 2.041 -14.113 1.00 91.81 301 LEU A C 1
ATOM 2435 O O . LEU A 1 301 ? 2.276 2.771 -15.090 1.00 91.81 301 LEU A O 1
ATOM 2439 N N . GLY A 1 302 ? 1.292 1.294 -13.730 1.00 92.81 302 GLY A N 1
ATOM 2440 C CA . GLY A 1 302 ? 0.005 1.274 -14.429 1.00 92.81 302 GLY A CA 1
ATOM 2441 C C . GLY A 1 302 ? -0.760 2.590 -14.301 1.00 92.81 302 GLY A C 1
ATOM 2442 O O . GLY A 1 302 ? -1.357 3.040 -15.270 1.00 92.81 302 GLY A O 1
ATOM 2443 N N . ALA A 1 303 ? -0.677 3.256 -13.145 1.00 90.44 303 ALA A N 1
ATOM 2444 C CA . ALA A 1 303 ? -1.221 4.604 -12.979 1.00 90.44 303 ALA A CA 1
ATOM 2445 C C . ALA A 1 303 ? -0.493 5.644 -13.845 1.00 90.44 303 ALA A C 1
ATOM 2447 O O . ALA A 1 303 ? -1.069 6.676 -14.185 1.00 90.44 303 ALA A O 1
ATOM 2448 N N . TYR A 1 304 ? 0.775 5.386 -14.174 1.00 86.00 304 TYR A N 1
ATOM 2449 C CA . TYR A 1 304 ? 1.613 6.333 -14.895 1.00 86.00 304 TYR A CA 1
ATOM 2450 C C . TYR A 1 304 ? 1.695 6.077 -16.409 1.00 86.00 304 TYR A C 1
ATOM 2452 O O . TYR A 1 304 ? 1.786 7.020 -17.192 1.00 86.00 304 TYR A O 1
ATOM 2460 N N . TYR A 1 305 ? 1.619 4.812 -16.816 1.00 87.56 305 TYR A N 1
ATOM 2461 C CA . TYR A 1 305 ? 1.697 4.339 -18.195 1.00 87.56 305 TYR A CA 1
ATOM 2462 C C . TYR A 1 305 ? 0.511 3.423 -18.543 1.00 87.56 305 TYR A C 1
ATOM 2464 O O . TYR A 1 305 ? 0.732 2.273 -18.943 1.00 87.56 305 TYR A O 1
ATOM 2472 N N . PRO A 1 306 ? -0.746 3.874 -18.376 1.00 89.12 306 PRO A N 1
ATOM 2473 C CA . PRO A 1 306 ? -1.906 3.009 -18.573 1.00 89.12 306 PRO A CA 1
ATOM 2474 C C . PRO A 1 306 ? -1.985 2.453 -20.002 1.00 89.12 306 PRO A C 1
ATOM 2476 O O . PRO A 1 306 ? -2.371 1.304 -20.190 1.00 89.12 306 PRO A O 1
ATOM 2479 N N . GLU A 1 307 ? -1.534 3.205 -21.011 1.00 87.12 307 GLU A N 1
ATOM 2480 C CA . GLU A 1 307 ? -1.520 2.752 -22.408 1.00 87.12 307 GLU A CA 1
ATOM 2481 C C . GLU A 1 307 ? -0.398 1.751 -22.725 1.00 87.12 307 GLU A C 1
ATOM 2483 O O . GLU A 1 307 ? -0.383 1.172 -23.810 1.00 87.12 307 GLU A O 1
ATOM 2488 N N . ASN A 1 308 ? 0.569 1.559 -21.820 1.00 89.94 308 ASN A N 1
ATOM 2489 C CA . ASN A 1 308 ? 1.658 0.593 -21.997 1.00 89.94 308 ASN A CA 1
ATOM 2490 C C . ASN A 1 308 ? 1.389 -0.741 -21.292 1.00 89.94 308 ASN A C 1
ATOM 2492 O O . ASN A 1 308 ? 2.246 -1.621 -21.341 1.00 89.94 308 ASN A O 1
ATOM 2496 N N . ILE A 1 309 ? 0.238 -0.902 -20.632 1.00 92.31 309 ILE A N 1
ATOM 2497 C CA . ILE A 1 309 ? -0.130 -2.167 -19.995 1.00 92.31 309 ILE A CA 1
ATOM 2498 C C . ILE A 1 309 ? -0.363 -3.219 -21.100 1.00 92.31 309 ILE A C 1
ATOM 2500 O O . ILE A 1 309 ? -1.235 -3.019 -21.948 1.00 92.31 309 ILE A O 1
ATOM 2504 N N . PRO A 1 310 ? 0.386 -4.341 -21.129 1.00 91.88 310 PRO A N 1
ATOM 2505 C CA . PRO A 1 310 ? 0.246 -5.343 -22.182 1.00 91.88 310 PRO A CA 1
ATOM 2506 C C . PRO A 1 310 ? -1.103 -6.059 -22.086 1.00 91.88 310 PRO A C 1
ATOM 2508 O O . PRO A 1 310 ? -1.317 -6.881 -21.192 1.00 91.88 310 PRO A O 1
ATOM 2511 N N . GLN A 1 311 ? -2.014 -5.766 -23.016 1.00 92.25 311 GLN A N 1
ATOM 2512 C CA . GLN A 1 311 ? -3.390 -6.253 -22.929 1.00 92.25 311 GLN A CA 1
ATOM 2513 C C . GLN A 1 311 ? -3.497 -7.779 -23.032 1.00 92.25 311 GLN A C 1
ATOM 2515 O O . GLN A 1 311 ? -4.361 -8.369 -22.391 1.00 92.25 311 GLN A O 1
ATOM 2520 N N . ASP A 1 312 ? -2.588 -8.432 -23.758 1.00 93.31 312 ASP A N 1
ATOM 2521 C CA . ASP A 1 312 ? -2.536 -9.897 -23.821 1.00 93.31 312 ASP A CA 1
ATOM 2522 C C . ASP A 1 312 ? -2.310 -10.510 -22.427 1.00 93.31 312 ASP A C 1
ATOM 2524 O O . ASP A 1 312 ? -2.985 -11.465 -22.056 1.00 93.31 312 ASP A O 1
ATOM 2528 N N . LEU A 1 313 ? -1.452 -9.898 -21.599 1.00 92.38 313 LEU A N 1
ATOM 2529 C CA . LEU A 1 313 ? -1.236 -10.341 -20.216 1.00 92.38 313 LEU A CA 1
ATOM 2530 C C . LEU A 1 313 ? -2.439 -10.045 -19.314 1.00 92.38 313 LEU A C 1
ATOM 2532 O O . LEU A 1 313 ? -2.716 -10.813 -18.395 1.00 92.38 313 LEU A O 1
ATOM 2536 N N . VAL A 1 314 ? -3.146 -8.935 -19.555 1.00 91.81 314 VAL A N 1
ATOM 2537 C CA . VAL A 1 314 ? -4.369 -8.581 -18.815 1.00 91.81 314 VAL A CA 1
ATOM 2538 C C . VAL A 1 314 ? -5.481 -9.591 -19.099 1.00 91.81 314 VAL A C 1
ATOM 2540 O O . VAL A 1 314 ? -6.130 -10.064 -18.165 1.00 91.81 314 VAL A O 1
ATOM 2543 N N . ASN A 1 315 ? -5.652 -9.970 -20.367 1.00 90.94 315 ASN A N 1
ATOM 2544 C CA . ASN A 1 315 ? -6.658 -10.937 -20.803 1.00 90.94 315 ASN A CA 1
ATOM 2545 C C . ASN A 1 315 ? -6.428 -12.333 -20.192 1.00 90.94 315 ASN A C 1
ATOM 2547 O O . ASN A 1 315 ? -7.393 -13.053 -19.936 1.00 90.94 315 ASN A O 1
ATOM 2551 N N . ASP A 1 316 ? -5.172 -12.685 -19.899 1.00 94.00 316 ASP A N 1
ATOM 2552 C CA . ASP A 1 316 ? -4.781 -13.957 -19.278 1.00 94.00 316 ASP A CA 1
ATOM 2553 C C . ASP A 1 316 ? -4.891 -13.962 -17.736 1.00 94.00 316 ASP A C 1
ATOM 2555 O O . ASP A 1 316 ? -4.630 -14.981 -17.083 1.00 94.00 316 ASP A O 1
ATOM 2559 N N . LEU A 1 317 ? -5.288 -12.849 -17.102 1.00 92.81 317 LEU A N 1
ATOM 2560 C CA . LEU A 1 317 ? -5.441 -12.796 -15.647 1.00 92.81 317 LEU A CA 1
ATOM 2561 C C . LEU A 1 317 ? -6.552 -13.744 -15.168 1.00 92.81 317 LEU A C 1
ATOM 2563 O O . LEU A 1 317 ? -7.720 -13.611 -15.525 1.00 92.81 317 LEU A O 1
ATOM 2567 N N . MET A 1 318 ? -6.226 -14.629 -14.218 1.00 90.44 318 MET A N 1
ATOM 2568 C CA . MET A 1 318 ? -7.164 -15.624 -13.662 1.00 90.44 318 MET A CA 1
ATOM 2569 C C . MET A 1 318 ? -8.490 -15.053 -13.124 1.00 90.44 318 MET A C 1
ATOM 2571 O O . MET A 1 318 ? -9.464 -15.788 -12.987 1.00 90.44 318 MET A O 1
ATOM 2575 N N . GLN A 1 319 ? -8.513 -13.783 -12.712 1.00 90.62 319 GLN A N 1
ATOM 2576 C CA . GLN A 1 319 ? -9.700 -13.107 -12.172 1.00 90.62 319 GLN A CA 1
ATOM 2577 C C . GLN A 1 319 ? -10.086 -11.877 -13.009 1.00 90.62 319 GLN A C 1
ATOM 2579 O O . GLN A 1 319 ? -10.725 -10.973 -12.472 1.00 90.62 319 GLN A O 1
ATOM 2584 N N . HIS A 1 320 ? -9.702 -11.841 -14.292 1.00 91.62 320 HIS A N 1
ATOM 2585 C CA . HIS A 1 320 ? -9.952 -10.726 -15.209 1.00 91.62 320 HIS A CA 1
ATOM 2586 C C . HIS A 1 320 ? -11.414 -10.255 -15.165 1.00 91.62 320 HIS A C 1
ATOM 2588 O O . HIS A 1 320 ? -11.675 -9.099 -14.854 1.00 91.62 320 HIS A O 1
ATOM 2594 N N . GLU A 1 321 ? -12.376 -11.173 -15.311 1.00 92.12 321 GLU A N 1
ATOM 2595 C CA . GLU A 1 321 ? -13.811 -10.843 -15.283 1.00 92.12 321 GLU A CA 1
ATOM 2596 C C . GLU A 1 321 ? -14.258 -10.151 -13.987 1.00 92.12 321 GLU A C 1
ATOM 2598 O O . GLU A 1 321 ? -15.085 -9.244 -14.022 1.00 92.12 321 GLU A O 1
ATOM 2603 N N . LYS A 1 322 ? -13.713 -10.546 -12.829 1.00 92.00 322 LYS A N 1
ATOM 2604 C CA . LYS A 1 322 ? -14.059 -9.907 -11.548 1.00 92.00 322 LYS A CA 1
ATOM 2605 C C . LYS A 1 322 ? -13.405 -8.543 -11.396 1.00 92.00 322 LYS A C 1
ATOM 2607 O O . LYS A 1 322 ? -13.996 -7.664 -10.774 1.00 92.00 322 LYS A O 1
ATOM 2612 N N . VAL A 1 323 ? -12.185 -8.383 -11.912 1.00 90.50 323 VAL A N 1
ATOM 2613 C CA . VAL A 1 323 ? -11.516 -7.079 -11.952 1.00 90.50 323 VAL A CA 1
ATOM 2614 C C . VAL A 1 323 ? -12.366 -6.119 -12.778 1.00 90.50 323 VAL A C 1
ATOM 2616 O O . VAL A 1 323 ? -12.761 -5.093 -12.239 1.00 90.50 323 VAL A O 1
ATOM 2619 N N . GLU A 1 324 ? -12.758 -6.505 -13.994 1.00 89.88 324 GLU A N 1
ATOM 2620 C CA . GLU A 1 324 ? -13.646 -5.722 -14.867 1.00 89.88 324 GLU A CA 1
ATOM 2621 C C . GLU A 1 324 ? -15.004 -5.432 -14.212 1.00 89.88 324 GLU A C 1
ATOM 2623 O O . GLU A 1 324 ? -15.463 -4.290 -14.169 1.00 89.88 324 GLU A O 1
ATOM 2628 N N . GLN A 1 325 ? -15.638 -6.451 -13.620 1.00 91.94 325 GLN A N 1
ATOM 2629 C CA . GLN A 1 325 ? -16.928 -6.294 -12.950 1.00 91.94 325 GLN A CA 1
ATOM 2630 C C . GLN A 1 325 ? -16.877 -5.216 -11.861 1.00 91.94 325 GLN A C 1
ATOM 2632 O O . GLN A 1 325 ? -17.769 -4.367 -11.800 1.00 91.94 325 GLN A O 1
ATOM 2637 N N . TYR A 1 326 ? -15.872 -5.266 -10.983 1.00 92.38 326 TYR A N 1
ATOM 2638 C CA . TYR A 1 326 ? -15.799 -4.353 -9.844 1.00 92.38 326 TYR A CA 1
ATOM 2639 C C . TYR A 1 326 ? -15.153 -3.011 -10.201 1.00 92.38 326 TYR A C 1
ATOM 2641 O O . TYR A 1 326 ? -15.469 -2.012 -9.552 1.00 92.38 326 TYR A O 1
ATOM 2649 N N . ALA A 1 327 ? -14.309 -2.955 -11.236 1.00 85.00 327 ALA A N 1
ATOM 2650 C CA . ALA A 1 327 ? -13.708 -1.718 -11.728 1.00 85.00 327 ALA A CA 1
ATOM 2651 C C . ALA A 1 327 ? -14.766 -0.693 -12.152 1.00 85.00 327 ALA A C 1
ATOM 2653 O O . ALA A 1 327 ? -14.574 0.484 -11.900 1.00 85.00 327 ALA A O 1
ATOM 2654 N N . ASN A 1 328 ? -15.934 -1.120 -12.644 1.00 79.38 328 ASN A N 1
ATOM 2655 C CA . ASN A 1 328 ? -17.048 -0.215 -12.974 1.00 79.38 328 ASN A CA 1
ATOM 2656 C C . ASN A 1 328 ? -17.593 0.611 -11.788 1.00 79.38 328 ASN A C 1
ATOM 2658 O O . ASN A 1 328 ? -18.364 1.541 -11.997 1.00 79.38 328 ASN A O 1
ATOM 2662 N N . SER A 1 329 ? -17.268 0.250 -10.539 1.00 80.12 329 SER A N 1
ATOM 2663 C CA . SER A 1 329 ? -17.628 1.061 -9.358 1.00 80.12 329 SER A CA 1
ATOM 2664 C C . SER A 1 329 ? -16.593 2.125 -8.998 1.00 80.12 329 SER A C 1
ATOM 2666 O O . SER A 1 329 ? -16.840 2.943 -8.109 1.00 80.12 329 SER A O 1
ATOM 2668 N N . ILE A 1 330 ? -15.437 2.082 -9.657 1.00 82.69 330 ILE A N 1
ATOM 2669 C CA . ILE A 1 330 ? -14.339 3.032 -9.553 1.00 82.69 330 ILE A CA 1
ATOM 2670 C C . ILE A 1 330 ? -14.569 4.094 -10.642 1.00 82.69 330 ILE A C 1
ATOM 2672 O O . ILE A 1 330 ? -14.805 3.713 -11.779 1.00 82.69 330 ILE A O 1
ATOM 2676 N N . TRP A 1 331 ? -14.538 5.373 -10.243 1.00 64.44 331 TRP A N 1
ATOM 2677 C CA . TRP A 1 331 ? -14.752 6.624 -11.013 1.00 64.44 331 TRP A CA 1
ATOM 2678 C C . TRP A 1 331 ? -15.068 6.509 -12.504 1.00 64.44 331 TRP A C 1
ATOM 2680 O O . TRP A 1 331 ? -14.151 6.144 -13.274 1.00 64.44 331 TRP A O 1
#

Foldseek 3Di:
DLLLQLVLCLVVLLDGDLLSSLVSLLVVVVVVDPDDDPLQNQLSVQLVVQSVPPPSQLVRNLVCVVVVNQFQAQVLLLSLLCLLLSDPDLLSSLVVLQSNQSSRHLELLNSVLSNLLSVLLNQLLVCVVVVHPRDQDALVNLLCCLLHCDDSVNVSCCQQVNDDDDVPDDDPDDPCSVVSPCSQVSNPHDVSNNVSSVVLSVLLHPLCVDDLLPDDPPDDRRNNSVLSSLLSNLQSLQPPDDDDDPPDDDDPDPDRDQDQDDPPDDRVCSVVSHHQLVSLVVQLRSDDPSSSSSSNNNSSSCSNRVVPPPVVVLVVDPCNVSCVVSCVSRD

Sequence (331 aa):
MALCIVKSFYLLQSQFDPKHVTQQFLEWIESDPKDVGFTTRQALLKTIQHIDNENGWYRGSLELFKENESKPSNGALMRNGVIRLLTSDMMQALEWTILHSIVTHFSFEAVLPCIVHTILIDKALQAHNSKSPLEYPTSKTISELLKGHTGEWFEFKSKYLFPQKVDHIESFVTKYHQVFTEWIRANGGKIALEMAETKLVNQLQDFETFEPYEYNYKNVSGWSILSLKIALWALNHSLSIRTFNNNTTTTTTTKFTPIQAPSHLPEWPFKEQPKGFETLVFVVLVGANADTYGAIAGAFLGAYYPENIPQDLVNDLMQHEKVEQYANSIW

Secondary structure (DSSP, 8-state):
-HHHHHHHHHHTTS---HHHHHHHHHHHHHT--TT--HHHHHHHHHHTTTTTSTT-TTHHHHHHHHTT-----STTGGGTHHHHHT-S-HHHHHHHHHHHHHTT--SHHHHHHHHHHHHHHHHHHHHHHHTPPP----HHHHHHHHH-SSSHHHHHIIIIIS----TT------TTHHHHHHHHHHTTHHHHHHHHHHHHHHHHTTGGG--GGG--GGG-S-HHHHHHHHHHHHHHHHT--PPP-TT----------PPPPPTTS-SHHHHH---GGGGHHHHHHT-SSHHHHHHHHHHHHHHH-GGGS-HHHHHT-TTHHHHHHHHTT--

InterPro domains:
  IPR005502 ADP-ribosylation/Crystallin J1 [PF03747] (1-312)
  IPR036705 ADP-ribosylation/Crystallin J1 superfamily [G3DSA:1.10.4080.10] (1-330)
  IPR036705 ADP-ribosylation/Crystallin J1 superfamily [SSF101478] (1-330)
  IPR050792 ADP-ribosylglycohydrolase-like [PTHR16222] (1-328)

pLDDT: mean 87.97, std 13.83, range [32.56, 98.62]

Organism: Naegleria fowleri (NCBI:txid5763)

Radius of gyration: 19.96 Å; chains: 1; bounding box: 47×49×49 Å